Protein AF-A0A9D6MZ37-F1 (afdb_monomer)

Structure (mmCIF, N/CA/C/O backbone):
data_AF-A0A9D6MZ37-F1
#
_entry.id   AF-A0A9D6MZ37-F1
#
loop_
_atom_site.group_PDB
_atom_site.id
_atom_site.type_symbol
_atom_site.label_atom_id
_atom_site.label_alt_id
_atom_site.label_comp_id
_atom_site.label_asym_id
_atom_site.label_entity_id
_atom_site.label_seq_id
_atom_site.pdbx_PDB_ins_code
_atom_site.Cartn_x
_atom_site.Cartn_y
_atom_site.Cartn_z
_atom_site.occupancy
_atom_site.B_iso_or_equiv
_atom_site.auth_seq_id
_atom_site.auth_comp_id
_atom_site.auth_asym_id
_atom_site.auth_atom_id
_atom_site.pdbx_PDB_model_num
ATOM 1 N N . MET A 1 1 ? -7.590 -11.991 -4.225 1.00 67.44 1 MET A N 1
ATOM 2 C CA . MET A 1 1 ? -7.666 -10.982 -3.141 1.00 67.44 1 MET A CA 1
ATOM 3 C C . MET A 1 1 ? -8.252 -9.702 -3.718 1.00 67.44 1 MET A C 1
ATOM 5 O O . MET A 1 1 ? -7.767 -9.276 -4.757 1.00 67.44 1 MET A O 1
ATOM 9 N N . ARG A 1 2 ? -9.265 -9.109 -3.073 1.00 83.19 2 ARG A N 1
ATOM 10 C CA . ARG A 1 2 ? -9.931 -7.871 -3.523 1.00 83.19 2 ARG A CA 1
ATOM 11 C C . ARG A 1 2 ? -9.458 -6.682 -2.680 1.00 83.19 2 ARG A C 1
ATOM 13 O O . ARG A 1 2 ? -9.667 -6.690 -1.469 1.00 83.19 2 ARG A O 1
ATOM 20 N N . LEU A 1 3 ? -8.832 -5.684 -3.306 1.00 88.06 3 LEU A N 1
ATOM 21 C CA . LEU A 1 3 ? -8.532 -4.394 -2.680 1.00 88.06 3 LEU A CA 1
ATOM 22 C C . LEU A 1 3 ? -9.505 -3.349 -3.236 1.00 88.06 3 LEU A C 1
ATOM 24 O O . LEU A 1 3 ? -9.613 -3.186 -4.447 1.00 88.06 3 LEU A O 1
ATOM 28 N N . SER A 1 4 ? -10.211 -2.645 -2.360 1.00 93.19 4 SER A N 1
ATOM 29 C CA . SER A 1 4 ? -11.194 -1.616 -2.713 1.00 93.19 4 SER A CA 1
ATOM 30 C C . SER A 1 4 ? -10.860 -0.296 -2.020 1.00 93.19 4 SER A C 1
ATOM 32 O O . SER A 1 4 ? -10.052 -0.247 -1.093 1.00 93.19 4 SER A O 1
ATOM 34 N N . VAL A 1 5 ? -11.487 0.788 -2.466 1.00 95.44 5 VAL A N 1
ATOM 35 C CA . VAL A 1 5 ? -11.461 2.096 -1.796 1.00 95.44 5 VAL A CA 1
ATOM 36 C C . VAL A 1 5 ? -12.894 2.545 -1.552 1.00 95.44 5 VAL A C 1
ATOM 38 O O . VAL A 1 5 ? -13.758 2.282 -2.386 1.00 95.44 5 VAL A O 1
ATOM 41 N N . LYS A 1 6 ? -13.146 3.205 -0.423 1.00 95.06 6 LYS A N 1
ATOM 42 C CA . LYS A 1 6 ? -14.481 3.694 -0.048 1.00 95.06 6 LYS A CA 1
ATOM 43 C C . LYS A 1 6 ? -14.361 4.916 0.851 1.00 95.06 6 LYS A C 1
ATOM 45 O O . LYS A 1 6 ? -13.396 5.017 1.617 1.00 95.06 6 LYS A O 1
ATOM 50 N N . ARG A 1 7 ? -15.316 5.847 0.799 1.00 95.62 7 ARG A N 1
ATOM 51 C CA . ARG A 1 7 ? -15.326 6.938 1.777 1.00 95.62 7 ARG A CA 1
ATOM 52 C C . ARG A 1 7 ? -15.704 6.398 3.148 1.00 95.62 7 ARG A C 1
ATOM 54 O O . ARG A 1 7 ? -16.627 5.605 3.295 1.00 95.62 7 ARG A O 1
ATOM 61 N N . VAL A 1 8 ? -15.036 6.893 4.182 1.00 94.75 8 VAL A N 1
ATOM 62 C CA . VAL A 1 8 ? -15.291 6.484 5.575 1.00 94.75 8 VAL A CA 1
ATOM 63 C C . VAL A 1 8 ? -16.698 6.844 6.072 1.00 94.75 8 VAL A C 1
ATOM 65 O O . VAL A 1 8 ? -17.206 6.194 6.976 1.00 94.75 8 VAL A O 1
ATOM 68 N N . TYR A 1 9 ? -17.344 7.834 5.448 1.00 92.75 9 TYR A N 1
ATOM 69 C CA . TYR A 1 9 ? -18.725 8.238 5.741 1.00 92.75 9 TYR A CA 1
ATOM 70 C C . TYR A 1 9 ? -19.783 7.340 5.082 1.00 92.75 9 TYR A C 1
ATOM 72 O O . TYR A 1 9 ? -20.966 7.461 5.393 1.00 92.75 9 TYR A O 1
ATOM 80 N N . GLU A 1 10 ? -19.392 6.466 4.154 1.00 92.25 10 GLU A N 1
ATOM 81 C CA . GLU A 1 10 ? -20.320 5.508 3.558 1.00 92.25 10 GLU A CA 1
ATOM 82 C C . GLU A 1 10 ? -20.578 4.342 4.516 1.00 92.25 10 GLU A C 1
ATOM 84 O O . GLU A 1 10 ? -19.660 3.844 5.182 1.00 92.25 10 GLU A O 1
ATOM 89 N N . LYS A 1 11 ? -21.831 3.868 4.539 1.00 92.12 11 LYS A N 1
ATOM 90 C CA . LYS A 1 11 ? -22.264 2.786 5.429 1.00 92.12 11 LYS A CA 1
ATOM 91 C C . LYS A 1 11 ? -21.381 1.540 5.254 1.00 92.12 11 LYS A C 1
ATOM 93 O O . LYS A 1 11 ? -21.128 1.134 4.110 1.00 92.12 11 LYS A O 1
ATOM 98 N N . PRO A 1 12 ? -20.923 0.915 6.351 1.00 92.69 12 PRO A N 1
ATOM 99 C CA . PRO A 1 12 ? -20.200 -0.348 6.286 1.00 92.69 12 PRO A CA 1
ATOM 100 C C . PRO A 1 12 ? -21.025 -1.438 5.603 1.00 92.69 12 PRO A C 1
ATOM 102 O O . PRO A 1 12 ? -22.210 -1.599 5.890 1.00 92.69 12 PRO A O 1
ATOM 105 N N . ALA A 1 13 ? -20.397 -2.178 4.693 1.00 92.00 13 ALA A N 1
ATOM 106 C CA . ALA A 1 13 ? -21.002 -3.300 3.986 1.00 92.00 13 ALA A CA 1
ATOM 107 C C . ALA A 1 13 ? -20.187 -4.574 4.229 1.00 92.00 13 ALA A C 1
ATOM 109 O O . ALA A 1 13 ? -18.970 -4.520 4.391 1.00 92.00 13 ALA A O 1
ATOM 110 N N . ARG A 1 14 ? -20.844 -5.741 4.210 1.00 88.12 14 ARG A N 1
ATOM 111 C CA . ARG A 1 14 ? -20.170 -7.040 4.412 1.00 88.12 14 ARG A CA 1
ATOM 112 C C . ARG A 1 14 ? -19.060 -7.302 3.392 1.00 88.12 14 ARG A C 1
ATOM 114 O O . ARG A 1 14 ? -18.067 -7.944 3.717 1.00 88.12 14 ARG A O 1
ATOM 121 N N . GLU A 1 15 ? -19.213 -6.794 2.173 1.00 89.81 15 GLU A N 1
ATOM 122 C CA . GLU A 1 15 ? -18.209 -6.932 1.116 1.00 89.81 15 GLU A CA 1
ATOM 123 C C . GLU A 1 15 ? -16.935 -6.113 1.352 1.00 89.81 15 GLU A C 1
ATOM 125 O O . GLU A 1 15 ? -15.899 -6.435 0.763 1.00 89.81 15 GLU A O 1
ATOM 130 N N . ASP A 1 16 ? -16.986 -5.107 2.238 1.00 91.25 16 ASP A N 1
ATOM 131 C CA . ASP A 1 16 ? -15.842 -4.240 2.529 1.00 91.25 16 ASP A CA 1
ATOM 132 C C . ASP A 1 16 ? -14.669 -5.044 3.125 1.00 91.25 16 ASP A C 1
ATOM 134 O O . ASP A 1 16 ? -13.510 -4.640 2.995 1.00 91.25 16 ASP A O 1
ATOM 138 N N . GLY A 1 17 ? -14.953 -6.198 3.743 1.00 93.44 17 GLY A N 1
ATOM 139 C CA . GLY A 1 17 ? -13.951 -7.017 4.413 1.00 93.44 17 GLY A CA 1
ATOM 140 C C . GLY A 1 17 ? -13.285 -6.250 5.547 1.00 93.44 17 GLY A C 1
ATOM 141 O O . GLY A 1 17 ? -13.967 -5.624 6.352 1.00 93.44 17 GLY A O 1
ATOM 142 N N . THR A 1 18 ? -11.953 -6.290 5.608 1.00 94.81 18 THR A N 1
ATOM 143 C CA . THR A 1 18 ? -11.203 -5.489 6.586 1.00 94.81 18 THR A CA 1
ATOM 144 C C . THR A 1 18 ? -11.121 -4.030 6.138 1.00 94.81 18 THR A C 1
ATOM 146 O O . THR A 1 18 ? -10.552 -3.717 5.089 1.00 94.81 18 THR A O 1
ATOM 149 N N . ARG A 1 19 ? -11.666 -3.132 6.956 1.00 96.06 19 ARG A N 1
ATOM 150 C CA . ARG A 1 19 ? -11.752 -1.688 6.728 1.00 96.0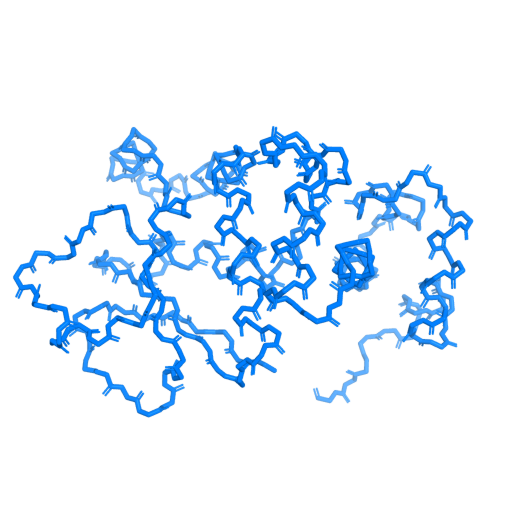6 19 ARG A CA 1
ATOM 151 C C . ARG A 1 19 ? -10.543 -0.978 7.337 1.00 96.06 19 ARG A C 1
ATOM 153 O O . ARG A 1 19 ? -10.386 -0.907 8.555 1.00 96.06 19 ARG A O 1
ATOM 160 N N . VAL A 1 20 ? -9.684 -0.439 6.474 1.00 96.38 20 VAL A N 1
ATOM 161 C CA . VAL A 1 20 ? -8.399 0.164 6.852 1.00 96.38 20 VAL A CA 1
ATOM 162 C C . VAL A 1 20 ? -8.421 1.664 6.586 1.00 96.38 20 VAL A C 1
ATOM 164 O O . VAL A 1 20 ? -8.432 2.085 5.433 1.00 96.38 20 VAL A O 1
ATOM 167 N N . LEU A 1 21 ? -8.392 2.489 7.631 1.00 96.62 21 LEU A N 1
ATOM 168 C CA . LEU A 1 21 ? -8.301 3.944 7.492 1.00 96.62 21 LEU A CA 1
ATOM 169 C C . LEU A 1 21 ? -6.877 4.359 7.107 1.00 96.62 21 LEU A C 1
ATOM 171 O O . LEU A 1 21 ? -5.919 3.999 7.792 1.00 96.62 21 LEU A O 1
ATOM 175 N N . VAL A 1 22 ? -6.750 5.137 6.029 1.00 95.81 22 VAL A N 1
ATOM 176 C CA . VAL A 1 22 ? -5.458 5.607 5.485 1.00 95.81 22 VAL A CA 1
ATOM 177 C C . VAL A 1 22 ? -5.335 7.132 5.452 1.00 95.81 22 VAL A C 1
ATOM 179 O O . VAL A 1 22 ? -4.487 7.682 4.748 1.00 95.81 22 VAL A O 1
ATOM 182 N N . ASP A 1 23 ? -6.171 7.821 6.230 1.00 93.62 23 ASP A N 1
ATOM 183 C CA . ASP A 1 23 ? -6.051 9.255 6.488 1.00 93.62 23 ASP A CA 1
ATOM 184 C C . ASP A 1 23 ? 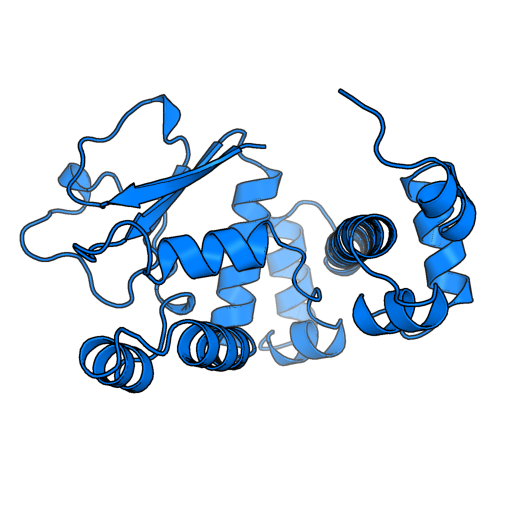-5.265 9.526 7.765 1.00 93.62 23 ASP A C 1
ATOM 186 O O . ASP A 1 23 ? -5.365 8.794 8.752 1.00 93.62 23 ASP A O 1
ATOM 190 N N . ARG A 1 24 ? -4.497 10.623 7.759 1.00 91.44 24 ARG A N 1
ATOM 191 C CA . ARG A 1 24 ? -3.686 11.014 8.917 1.00 91.44 24 ARG A CA 1
ATOM 192 C C . ARG A 1 24 ? -4.547 11.450 10.094 1.00 91.44 24 ARG A C 1
ATOM 194 O O . ARG A 1 24 ? -4.183 11.243 11.246 1.00 91.44 24 ARG A O 1
ATOM 201 N N . LEU A 1 25 ? -5.666 12.095 9.782 1.00 89.75 25 LEU A N 1
ATOM 202 C CA . LEU A 1 25 ? -6.610 12.628 10.749 1.00 89.75 25 LEU A CA 1
ATOM 203 C C . LEU A 1 25 ? -7.838 11.734 10.790 1.00 89.75 25 LEU A C 1
ATOM 205 O O . LEU A 1 25 ? -8.308 11.264 9.755 1.00 89.75 25 LEU A O 1
ATOM 209 N N . TRP A 1 26 ? -8.369 11.549 11.992 1.00 91.19 26 TRP A N 1
ATOM 210 C CA . TRP A 1 26 ? -9.652 10.894 12.157 1.00 91.19 26 TRP A CA 1
ATOM 211 C C . TRP A 1 26 ? -10.758 11.729 11.476 1.00 91.19 26 TRP A C 1
ATOM 213 O O . TRP A 1 26 ? -10.760 12.960 11.618 1.00 91.19 26 TRP A O 1
ATOM 223 N N . PRO A 1 27 ? -11.678 11.108 10.714 1.00 90.06 27 PRO A N 1
ATOM 224 C CA . PRO A 1 27 ? -12.768 11.823 10.059 1.00 90.06 27 PRO A CA 1
ATOM 225 C C . PRO A 1 27 ? -13.675 12.514 11.079 1.00 90.06 27 PRO A C 1
ATOM 227 O O . PRO A 1 27 ? -14.045 11.952 12.109 1.00 90.06 27 PRO A O 1
ATOM 230 N N . ARG A 1 28 ? -14.027 13.768 10.795 1.00 90.62 28 ARG A N 1
ATOM 231 C CA . ARG A 1 28 ? -14.806 14.599 11.717 1.00 90.62 28 ARG A CA 1
ATOM 232 C C . ARG A 1 28 ? -16.225 14.053 11.860 1.00 90.62 28 ARG A C 1
ATOM 234 O O . ARG A 1 28 ? -16.839 13.672 10.871 1.00 90.62 28 ARG A O 1
ATOM 241 N N . GLY A 1 29 ? -16.750 14.067 13.084 1.00 89.75 29 GLY A N 1
ATOM 242 C CA . GLY A 1 29 ? -18.141 13.691 13.361 1.00 89.75 29 GLY A CA 1
ATOM 243 C C . GLY A 1 29 ? -18.443 12.192 13.266 1.00 89.75 29 GLY A C 1
ATOM 244 O O . GLY A 1 29 ? -19.610 11.822 13.291 1.00 89.75 29 GLY A O 1
ATOM 245 N N . LEU A 1 30 ? -17.426 11.330 13.166 1.00 89.69 30 LEU A N 1
ATOM 246 C CA . LEU A 1 30 ? -17.597 9.878 13.218 1.00 89.69 30 LEU A CA 1
ATOM 247 C C . LEU A 1 30 ? -17.008 9.311 14.506 1.00 89.69 30 LEU A C 1
ATOM 249 O O . LEU A 1 30 ? -15.875 9.630 14.862 1.00 89.69 30 LEU A O 1
ATOM 253 N N . THR A 1 31 ? -17.746 8.425 15.173 1.00 89.12 31 THR A N 1
ATOM 254 C CA . THR A 1 31 ? -17.182 7.573 16.226 1.00 89.12 31 THR A CA 1
ATOM 255 C C . THR A 1 31 ? -16.455 6.381 15.606 1.00 89.12 31 THR A C 1
ATOM 257 O O . THR A 1 31 ? -16.611 6.087 14.414 1.00 89.12 31 THR A O 1
ATOM 260 N N . LYS A 1 32 ? -15.647 5.676 16.403 1.00 81.88 32 LYS A N 1
ATOM 261 C CA . LYS A 1 32 ? -14.928 4.478 15.947 1.00 81.88 32 LYS A CA 1
ATOM 262 C C . LYS A 1 32 ? -15.893 3.377 15.508 1.00 81.88 32 LYS A C 1
ATOM 264 O O . LYS A 1 32 ? -15.662 2.727 14.489 1.00 81.88 32 LYS A O 1
ATOM 269 N N . GLU A 1 33 ? -16.989 3.237 16.242 1.00 84.81 33 GLU A N 1
ATOM 270 C CA . GLU A 1 33 ? -18.055 2.267 16.017 1.00 84.81 33 GLU A CA 1
ATOM 271 C C . GLU A 1 33 ? -18.808 2.596 14.726 1.00 84.81 33 GLU A C 1
ATOM 273 O O . GLU A 1 33 ? -18.958 1.734 13.863 1.00 84.81 33 GLU A O 1
ATOM 278 N N . ALA A 1 34 ? -19.202 3.863 14.542 1.00 86.19 34 ALA A N 1
ATOM 279 C CA . ALA A 1 34 ? -19.921 4.312 13.350 1.00 86.19 34 ALA A CA 1
ATOM 280 C C . ALA A 1 34 ? -19.072 4.195 12.074 1.00 86.19 34 ALA A C 1
ATOM 282 O O . ALA A 1 34 ? -19.581 3.830 11.014 1.00 86.19 34 ALA A O 1
ATOM 283 N N . ALA A 1 35 ? -17.770 4.480 12.170 1.00 87.44 35 ALA A N 1
ATOM 284 C CA . ALA A 1 35 ? -16.850 4.359 11.044 1.00 87.44 35 ALA A CA 1
ATOM 285 C C . ALA A 1 35 ? -16.523 2.894 10.694 1.00 87.44 35 ALA A C 1
ATOM 287 O O . ALA A 1 35 ? -16.063 2.629 9.576 1.00 87.44 35 ALA A O 1
ATOM 288 N N . ALA A 1 36 ? -16.746 1.958 11.629 1.00 92.69 36 ALA A N 1
ATOM 289 C CA . ALA A 1 36 ? -16.364 0.549 11.535 1.00 92.69 36 ALA A CA 1
ATOM 290 C C . ALA A 1 36 ? -14.941 0.387 10.973 1.00 92.69 36 ALA A C 1
ATOM 292 O O . ALA A 1 36 ? -14.726 -0.258 9.946 1.00 92.69 36 ALA A O 1
ATOM 293 N N . VAL A 1 37 ? -13.982 1.092 11.580 1.00 93.94 37 VAL A N 1
ATOM 294 C CA . VAL A 1 37 ? -12.565 1.023 11.198 1.00 93.94 37 VAL A CA 1
ATOM 295 C C . VAL A 1 37 ? -11.912 -0.095 11.998 1.00 93.94 37 VAL A C 1
ATOM 297 O O . VAL A 1 37 ? -11.787 0.013 13.218 1.00 93.94 37 VAL A O 1
ATOM 300 N N . ASP A 1 38 ? -11.450 -1.131 11.303 1.00 93.38 38 ASP A N 1
ATOM 301 C CA . ASP A 1 38 ? -10.746 -2.254 11.925 1.00 93.38 38 ASP A CA 1
ATOM 302 C C . ASP A 1 38 ? -9.289 -1.891 12.229 1.00 93.38 38 ASP A C 1
ATOM 304 O O . ASP A 1 38 ? -8.759 -2.213 13.292 1.00 93.38 38 ASP A O 1
ATOM 308 N N . VAL A 1 39 ? -8.629 -1.204 11.288 1.00 93.81 39 VAL A N 1
ATOM 309 C CA . VAL A 1 39 ? -7.206 -0.848 11.377 1.00 93.81 39 VAL A CA 1
ATOM 310 C C . VAL A 1 39 ? -6.997 0.589 10.919 1.00 93.81 39 VAL A C 1
ATOM 312 O O . VAL A 1 39 ? -7.536 1.010 9.899 1.00 93.81 39 VAL A O 1
ATOM 315 N N . TRP A 1 40 ? -6.171 1.347 11.640 1.00 95.31 40 TRP A N 1
ATOM 316 C CA . TRP A 1 40 ? -5.809 2.711 11.262 1.00 95.31 40 TRP A CA 1
ATOM 317 C C . TRP A 1 40 ? -4.317 2.814 10.939 1.00 95.31 40 TRP A C 1
ATOM 319 O O . TRP A 1 40 ? -3.473 2.831 11.832 1.00 95.31 40 TRP A O 1
ATOM 329 N N . LEU A 1 41 ? -3.996 2.907 9.648 1.00 94.19 41 LEU A N 1
ATOM 330 C CA . LEU A 1 41 ? -2.632 3.032 9.129 1.00 94.19 41 LEU A CA 1
ATOM 331 C C . LEU A 1 41 ? -2.353 4.481 8.719 1.00 94.19 41 LEU A C 1
ATOM 333 O O . LEU A 1 41 ? -2.095 4.784 7.556 1.00 94.19 41 LEU A O 1
ATOM 337 N N . ARG A 1 42 ? -2.415 5.398 9.688 1.00 93.06 42 ARG A N 1
ATOM 338 C CA . ARG A 1 42 ? -2.260 6.849 9.459 1.00 93.06 42 ARG A CA 1
ATOM 339 C C . ARG A 1 42 ? -0.891 7.249 8.889 1.00 93.06 42 ARG A C 1
ATOM 341 O O . ARG A 1 42 ? -0.766 8.300 8.269 1.00 93.06 42 ARG A O 1
ATOM 348 N N . GLU A 1 43 ? 0.099 6.375 9.042 1.00 91.12 43 GLU A N 1
ATOM 349 C CA . GLU A 1 43 ? 1.459 6.510 8.502 1.00 91.12 43 GLU A CA 1
ATOM 350 C C . GLU A 1 43 ? 1.512 6.262 6.988 1.00 91.12 43 GLU A C 1
ATOM 352 O O . GLU A 1 43 ? 2.496 6.599 6.335 1.00 91.12 43 GLU A O 1
ATOM 357 N N . LEU A 1 44 ? 0.439 5.714 6.410 1.00 92.69 44 LEU A N 1
ATOM 358 C CA . LEU A 1 44 ? 0.255 5.654 4.964 1.00 92.69 44 LEU A CA 1
ATOM 359 C C . LEU A 1 44 ? -0.318 6.943 4.394 1.00 92.69 44 LEU A C 1
ATOM 361 O O . LEU A 1 44 ? -0.317 7.089 3.181 1.00 92.69 44 LEU A O 1
ATOM 365 N N . ALA A 1 45 ? -0.826 7.867 5.203 1.00 93.88 45 ALA A N 1
ATOM 366 C CA . ALA A 1 45 ? -1.380 9.111 4.690 1.00 93.88 45 ALA A CA 1
ATOM 367 C C . ALA A 1 45 ? -0.273 10.044 4.163 1.00 93.88 45 ALA A C 1
ATOM 369 O O . ALA A 1 45 ? 0.842 10.015 4.685 1.00 93.88 45 ALA A O 1
ATOM 370 N N . PRO A 1 46 ? -0.563 10.904 3.166 1.00 92.19 46 PRO A N 1
ATOM 371 C CA . PRO A 1 46 ? 0.375 11.946 2.766 1.00 92.19 46 PRO A CA 1
ATOM 372 C C . PRO A 1 46 ? 0.641 12.912 3.927 1.00 92.19 46 PRO A C 1
ATOM 374 O O . PRO A 1 46 ? -0.203 13.090 4.818 1.00 92.19 46 PRO A O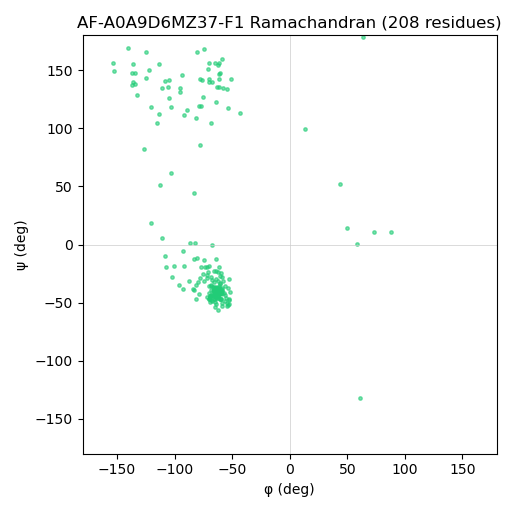 1
ATOM 377 N N . SER A 1 47 ? 1.793 13.578 3.890 1.00 90.62 47 SER A N 1
ATOM 378 C CA . SER A 1 47 ? 2.122 14.635 4.846 1.00 90.62 47 SER A CA 1
ATOM 379 C C . SER A 1 47 ? 1.099 15.775 4.807 1.00 90.62 47 SER A C 1
ATOM 381 O O . SER A 1 47 ? 0.369 15.972 3.829 1.00 90.62 47 SER A O 1
ATOM 383 N N . ASN A 1 48 ? 1.043 16.559 5.888 1.00 90.38 48 ASN A N 1
ATOM 384 C CA . ASN A 1 48 ? 0.162 17.725 5.942 1.00 90.38 48 ASN A CA 1
ATOM 385 C C . ASN A 1 48 ? 0.487 18.736 4.835 1.00 90.38 48 ASN A C 1
ATOM 387 O O . ASN A 1 48 ? -0.440 19.298 4.253 1.00 90.38 48 ASN A O 1
ATOM 391 N N . ASP A 1 49 ? 1.768 18.925 4.524 1.00 88.19 49 ASP A N 1
ATOM 392 C CA . ASP A 1 49 ? 2.217 19.882 3.514 1.00 88.19 49 ASP A CA 1
ATOM 393 C C . ASP A 1 49 ? 1.843 19.408 2.113 1.00 88.19 49 ASP A C 1
ATOM 395 O O . ASP A 1 49 ? 1.218 20.155 1.360 1.00 88.19 49 ASP A O 1
ATOM 399 N N . LEU A 1 50 ? 2.094 18.133 1.793 1.00 86.94 50 LEU A N 1
ATOM 400 C CA . LEU A 1 50 ? 1.701 17.559 0.507 1.00 86.94 50 LEU A CA 1
ATOM 401 C C . LEU A 1 50 ? 0.176 17.557 0.324 1.00 86.94 50 LEU A C 1
ATOM 403 O O . LEU A 1 50 ? -0.322 17.811 -0.776 1.00 86.94 50 LEU A O 1
ATOM 407 N N . ARG A 1 51 ? -0.579 17.306 1.403 1.00 90.19 51 ARG A N 1
ATOM 408 C CA . ARG A 1 51 ? -2.045 17.370 1.391 1.00 90.19 51 ARG A CA 1
ATOM 409 C C . ARG A 1 51 ? -2.538 18.788 1.102 1.00 90.19 51 ARG A C 1
ATOM 411 O O . ARG A 1 51 ? -3.368 18.954 0.211 1.00 90.19 51 ARG A O 1
ATOM 418 N N . LYS A 1 52 ? -2.044 19.796 1.835 1.00 88.00 52 LYS A N 1
ATOM 419 C CA . LYS A 1 52 ? -2.397 21.216 1.636 1.00 88.00 52 LYS A CA 1
ATOM 420 C C . LYS A 1 52 ? -2.053 21.672 0.221 1.00 88.00 52 LYS A C 1
ATOM 422 O O . LYS A 1 52 ? -2.932 22.146 -0.492 1.00 88.00 52 LYS A O 1
ATOM 427 N N . TRP A 1 53 ? -0.826 21.401 -0.219 1.00 87.69 53 TRP A N 1
ATOM 428 C CA . TRP A 1 53 ? -0.365 21.742 -1.559 1.00 87.69 53 TRP A CA 1
ATOM 429 C C . TRP A 1 53 ? -1.258 21.136 -2.650 1.00 87.69 53 TRP A C 1
ATOM 431 O O . TRP A 1 53 ? -1.634 21.824 -3.598 1.00 87.69 53 TRP A O 1
ATOM 441 N N . PHE A 1 54 ? -1.664 19.868 -2.521 1.00 85.69 54 PHE A N 1
ATOM 442 C CA . PHE A 1 54 ? -2.537 19.239 -3.517 1.00 85.69 54 PHE A CA 1
ATOM 443 C C . PHE A 1 54 ? -3.978 19.771 -3.488 1.00 85.69 54 PHE A C 1
ATOM 445 O O . PHE A 1 54 ? -4.637 19.798 -4.530 1.00 85.69 54 PHE A O 1
ATOM 452 N N . HIS A 1 55 ? -4.474 20.228 -2.332 1.00 84.81 55 HIS A N 1
ATOM 453 C CA . HIS A 1 55 ? -5.777 20.897 -2.256 1.00 84.81 55 HIS A CA 1
ATOM 454 C C . HIS A 1 55 ? -5.817 22.184 -3.087 1.00 84.81 55 HIS A C 1
ATOM 456 O O . HIS A 1 55 ? -6.853 22.453 -3.701 1.00 84.81 55 HIS A O 1
ATOM 462 N N . GLU A 1 56 ? -4.703 22.916 -3.132 1.00 85.31 56 GLU A N 1
ATOM 463 C CA . GLU A 1 56 ? -4.510 24.126 -3.942 1.00 85.31 56 GLU A CA 1
ATOM 464 C C . GLU A 1 56 ? -4.198 23.787 -5.413 1.00 85.31 56 GLU A C 1
ATOM 466 O O . GLU A 1 56 ? -4.649 24.473 -6.323 1.00 85.31 56 GLU A O 1
ATOM 471 N N . ASN A 1 57 ? -3.508 22.669 -5.669 1.00 80.88 57 ASN A N 1
ATOM 472 C CA . ASN A 1 57 ? -3.008 22.274 -6.992 1.00 80.88 57 ASN A CA 1
ATOM 473 C C . ASN A 1 57 ? -3.702 21.013 -7.547 1.00 80.88 57 ASN A C 1
ATOM 475 O O . ASN A 1 57 ? -3.049 20.060 -7.979 1.00 80.88 57 ASN A O 1
ATOM 479 N N . ARG A 1 58 ? -5.043 20.982 -7.568 1.00 79.19 58 ARG A N 1
ATOM 480 C CA . ARG A 1 58 ? -5.832 19.767 -7.898 1.00 79.19 58 ARG A CA 1
ATOM 481 C C . ARG A 1 58 ? -5.566 19.174 -9.290 1.00 79.19 58 ARG A C 1
ATOM 483 O O . ARG A 1 58 ? -5.784 17.978 -9.511 1.00 79.19 58 ARG A O 1
ATOM 490 N N . ALA A 1 59 ? -5.099 19.991 -10.235 1.00 78.88 59 ALA A N 1
ATOM 491 C CA . ALA A 1 59 ? -4.706 19.540 -11.569 1.00 78.88 59 ALA A CA 1
ATOM 492 C C . ALA A 1 59 ? -3.393 18.727 -11.559 1.00 78.88 59 ALA A C 1
ATOM 494 O O . ALA A 1 59 ? -3.212 17.838 -12.391 1.00 78.88 59 ALA A O 1
ATOM 495 N N . ALA A 1 60 ? -2.510 18.948 -10.579 1.00 79.94 60 ALA A N 1
ATOM 496 C CA . ALA A 1 60 ? -1.160 18.384 -10.508 1.00 79.94 60 ALA A CA 1
ATOM 497 C C . ALA A 1 60 ? -1.111 16.953 -9.924 1.00 79.94 60 ALA A C 1
ATOM 499 O O . ALA A 1 60 ? -0.254 16.606 -9.106 1.00 79.94 60 ALA A O 1
ATOM 500 N N . TRP A 1 61 ? -2.024 16.081 -10.365 1.00 80.62 61 TRP A N 1
ATOM 501 C CA . TRP A 1 61 ? -2.179 14.718 -9.841 1.00 80.62 61 TRP A CA 1
ATOM 502 C C . TRP A 1 61 ? -0.925 13.847 -9.992 1.00 80.62 61 TRP A C 1
ATOM 504 O O . TRP A 1 61 ? -0.541 13.118 -9.075 1.00 80.62 61 TRP A O 1
ATOM 514 N N . THR A 1 62 ? -0.252 13.935 -11.139 1.00 72.38 62 THR A N 1
ATOM 515 C CA . THR A 1 62 ? 0.979 13.177 -11.410 1.00 72.38 62 THR A CA 1
ATOM 516 C C . THR A 1 62 ? 2.105 13.570 -10.453 1.00 72.38 62 THR A C 1
ATOM 518 O O . THR A 1 62 ? 2.840 12.707 -9.968 1.00 72.38 62 THR A O 1
ATOM 521 N N . VAL A 1 63 ? 2.210 14.863 -10.136 1.00 74.06 63 VAL A N 1
ATOM 522 C CA . VAL A 1 63 ? 3.204 15.392 -9.195 1.00 74.06 63 VAL A CA 1
ATOM 523 C C . VAL A 1 63 ? 2.883 14.927 -7.777 1.00 74.06 63 VAL A C 1
ATOM 525 O O . VAL A 1 63 ? 3.769 14.397 -7.107 1.00 74.06 63 VAL A O 1
ATOM 528 N N . PHE A 1 64 ? 1.616 15.018 -7.355 1.00 82.81 64 PHE A N 1
ATOM 529 C CA . PHE A 1 64 ? 1.169 14.495 -6.061 1.00 82.81 64 PHE A CA 1
ATOM 530 C C . PHE A 1 64 ? 1.531 13.017 -5.892 1.00 82.81 64 PHE A C 1
ATOM 532 O O . PHE A 1 64 ? 2.177 12.653 -4.914 1.00 82.81 64 PHE A O 1
ATOM 539 N N . ARG A 1 65 ? 1.198 12.164 -6.873 1.00 83.06 65 ARG A N 1
ATOM 540 C CA . ARG A 1 65 ? 1.523 10.728 -6.821 1.00 83.06 65 ARG A CA 1
ATOM 541 C C . ARG A 1 65 ? 3.019 10.475 -6.660 1.00 83.06 65 ARG A C 1
ATOM 543 O O . ARG A 1 65 ? 3.402 9.597 -5.891 1.00 83.06 65 ARG A O 1
ATOM 550 N N . ARG A 1 66 ? 3.863 11.224 -7.375 1.00 73.81 66 ARG A N 1
ATOM 551 C CA . ARG A 1 66 ? 5.322 11.080 -7.295 1.00 73.81 66 ARG A CA 1
ATOM 552 C C . ARG A 1 66 ? 5.842 11.471 -5.914 1.00 73.81 66 ARG A C 1
ATOM 554 O O . ARG A 1 66 ? 6.635 10.730 -5.344 1.00 73.81 66 ARG A O 1
ATOM 561 N N . GLN A 1 67 ? 5.395 12.603 -5.375 1.00 74.56 67 GLN A N 1
ATOM 562 C CA . GLN A 1 67 ? 5.801 13.054 -4.043 1.00 74.56 67 GLN A CA 1
ATOM 563 C C . GLN A 1 67 ? 5.298 12.106 -2.952 1.00 74.56 67 GLN A C 1
ATOM 565 O O . GLN A 1 67 ? 6.081 11.668 -2.115 1.00 74.56 67 GLN A O 1
ATOM 570 N N . TYR A 1 68 ? 4.042 11.677 -3.041 1.00 86.69 68 TYR A N 1
ATOM 571 C CA . TYR A 1 68 ? 3.452 10.730 -2.103 1.00 86.69 68 TYR A CA 1
ATOM 572 C C . TYR A 1 68 ? 4.190 9.382 -2.109 1.00 86.69 68 TYR A C 1
ATOM 574 O O . TYR A 1 68 ? 4.513 8.838 -1.057 1.00 86.69 68 TYR A O 1
ATOM 582 N N . ALA A 1 69 ? 4.581 8.878 -3.285 1.00 78.00 69 ALA A N 1
ATOM 583 C CA . ALA A 1 69 ? 5.414 7.680 -3.380 1.00 78.00 69 ALA A CA 1
ATOM 584 C C . ALA A 1 69 ? 6.783 7.848 -2.694 1.00 78.00 69 ALA A C 1
ATOM 586 O O . ALA A 1 69 ? 7.302 6.879 -2.139 1.00 78.00 69 ALA A O 1
ATOM 587 N N . ARG A 1 70 ? 7.367 9.058 -2.705 1.00 75.75 70 ARG A N 1
ATOM 588 C CA . ARG A 1 70 ? 8.614 9.349 -1.978 1.00 75.75 70 ARG A CA 1
ATOM 589 C C . ARG A 1 70 ? 8.395 9.330 -0.470 1.00 75.75 70 ARG A C 1
ATOM 591 O O . ARG A 1 70 ? 9.219 8.740 0.221 1.00 75.75 70 ARG A O 1
ATOM 598 N N . GLU A 1 71 ? 7.314 9.938 0.017 1.00 83.12 71 GLU A N 1
ATOM 599 C CA . GLU A 1 71 ? 6.963 9.947 1.444 1.00 83.12 71 GLU A CA 1
ATOM 600 C C . GLU A 1 71 ? 6.773 8.531 1.973 1.00 83.12 71 GLU A C 1
ATOM 602 O O . GLU A 1 71 ? 7.303 8.179 3.021 1.00 83.12 71 GLU A O 1
ATOM 607 N N . LEU A 1 72 ? 6.130 7.672 1.185 1.00 84.50 72 LEU A N 1
ATOM 608 C CA . LEU A 1 72 ? 5.911 6.281 1.549 1.00 84.50 72 LEU A CA 1
ATOM 609 C C . LEU A 1 72 ? 7.198 5.427 1.617 1.00 84.50 72 LEU A C 1
ATOM 611 O O . LEU A 1 72 ? 7.092 4.226 1.859 1.00 84.50 72 LEU A O 1
ATOM 615 N N . ARG A 1 73 ? 8.387 5.982 1.337 1.00 77.75 73 ARG A N 1
ATOM 616 C CA . ARG A 1 73 ? 9.692 5.317 1.542 1.00 77.75 73 ARG A CA 1
ATOM 617 C C . ARG A 1 73 ? 10.309 5.628 2.902 1.00 77.75 73 ARG A C 1
ATOM 619 O O . ARG A 1 73 ? 11.355 5.081 3.232 1.00 77.75 73 ARG A O 1
ATOM 626 N N . ASN A 1 74 ? 9.698 6.513 3.689 1.00 78.81 74 ASN A N 1
ATOM 627 C CA . ASN A 1 74 ? 10.164 6.736 5.048 1.00 78.81 74 ASN A CA 1
ATOM 628 C C . ASN A 1 74 ? 9.964 5.452 5.897 1.00 78.81 74 ASN A C 1
ATOM 630 O O . ASN A 1 74 ? 9.122 4.609 5.552 1.00 78.81 74 ASN A O 1
ATOM 634 N N . PRO A 1 75 ? 10.727 5.264 6.989 1.00 76.81 75 PRO A N 1
ATOM 635 C CA . PRO A 1 75 ? 10.664 4.033 7.777 1.00 76.81 75 PRO A CA 1
ATOM 636 C C . PRO A 1 75 ? 9.276 3.728 8.357 1.00 76.81 75 PRO A C 1
ATOM 638 O O . PRO A 1 75 ? 8.855 2.574 8.360 1.00 76.81 75 PRO A O 1
ATOM 641 N N . GLU A 1 76 ? 8.541 4.739 8.821 1.00 80.38 76 GLU A N 1
ATOM 642 C CA . GLU A 1 76 ? 7.225 4.564 9.452 1.00 80.38 76 GLU A CA 1
ATOM 643 C C . GLU A 1 76 ? 6.158 4.136 8.440 1.00 80.38 76 GLU A C 1
ATOM 645 O O . GLU A 1 76 ? 5.446 3.153 8.653 1.00 80.38 76 GLU A O 1
ATOM 650 N N . ALA A 1 77 ? 6.111 4.807 7.291 1.00 78.69 77 ALA A N 1
ATOM 651 C CA . ALA A 1 77 ? 5.240 4.466 6.179 1.00 78.69 77 ALA A CA 1
ATOM 652 C C . ALA A 1 77 ? 5.585 3.091 5.599 1.00 78.69 77 ALA A C 1
ATOM 654 O O . ALA A 1 77 ? 4.689 2.329 5.247 1.00 78.69 77 ALA A O 1
ATOM 655 N N . THR A 1 78 ? 6.870 2.726 5.555 1.00 75.88 78 THR A N 1
ATOM 656 C CA . THR A 1 78 ? 7.304 1.392 5.112 1.00 75.88 78 THR A CA 1
ATOM 657 C C . THR A 1 78 ? 6.800 0.299 6.057 1.00 75.88 78 THR A C 1
ATOM 659 O O . THR A 1 78 ? 6.274 -0.712 5.588 1.00 75.88 78 THR A O 1
ATOM 662 N N . ARG A 1 79 ? 6.864 0.514 7.381 1.00 77.88 79 ARG A N 1
ATOM 663 C CA . ARG A 1 79 ? 6.259 -0.404 8.366 1.00 77.88 79 ARG A CA 1
ATOM 664 C C . ARG A 1 79 ? 4.744 -0.503 8.185 1.00 77.88 79 ARG A C 1
ATOM 666 O O . ARG A 1 79 ? 4.193 -1.600 8.209 1.00 77.88 79 ARG A O 1
ATOM 673 N N . ALA A 1 80 ? 4.065 0.620 7.962 1.00 81.50 80 ALA A N 1
ATOM 674 C CA . ALA A 1 80 ? 2.623 0.625 7.739 1.00 81.50 80 ALA A CA 1
ATOM 675 C C . ALA A 1 80 ? 2.232 -0.072 6.419 1.00 81.50 80 ALA A C 1
ATOM 677 O O . ALA A 1 80 ? 1.241 -0.799 6.375 1.00 81.50 80 ALA A O 1
ATOM 678 N N . LEU A 1 81 ? 3.036 0.062 5.356 1.00 82.50 81 LEU A N 1
ATOM 679 C CA . LEU A 1 81 ? 2.840 -0.674 4.100 1.00 82.50 81 LEU A CA 1
ATOM 680 C C . LEU A 1 81 ? 2.978 -2.172 4.325 1.00 82.50 81 LEU A C 1
ATOM 682 O O . LEU A 1 81 ? 2.210 -2.954 3.772 1.00 82.50 81 LEU A O 1
ATOM 686 N N . GLN A 1 82 ? 3.944 -2.574 5.144 1.00 74.75 82 GLN A N 1
ATOM 687 C CA . GLN A 1 82 ? 4.148 -3.970 5.495 1.00 74.75 82 GLN A CA 1
ATOM 688 C C . GLN A 1 82 ? 2.934 -4.548 6.231 1.00 74.75 82 GLN A C 1
ATOM 690 O O . GLN A 1 82 ? 2.461 -5.614 5.840 1.00 74.75 82 GLN A O 1
ATOM 695 N N . GLN A 1 83 ? 2.371 -3.815 7.198 1.00 79.94 83 GLN A N 1
ATOM 696 C CA . GLN A 1 83 ? 1.113 -4.193 7.860 1.00 79.94 83 GLN A CA 1
ATOM 697 C C . GLN A 1 83 ? -0.050 -4.295 6.863 1.00 79.94 83 GLN A C 1
ATOM 699 O O . GLN A 1 83 ? -0.814 -5.257 6.897 1.00 79.94 83 GLN A O 1
ATOM 704 N N . LEU A 1 84 ? -0.168 -3.355 5.919 1.00 84.75 84 LEU A N 1
ATOM 705 C CA . LEU A 1 84 ? -1.197 -3.429 4.880 1.00 84.75 84 LEU A CA 1
ATOM 706 C C . LEU A 1 84 ? -1.040 -4.689 4.015 1.00 84.75 84 LEU A C 1
ATOM 708 O O . LEU A 1 84 ? -2.007 -5.416 3.792 1.00 84.75 84 LEU A O 1
ATOM 712 N N . TYR A 1 85 ? 0.177 -4.983 3.557 1.00 80.81 85 TYR A N 1
ATOM 713 C CA . TYR A 1 85 ? 0.456 -6.185 2.773 1.00 80.81 85 TYR A CA 1
ATOM 714 C C . TYR A 1 85 ? 0.235 -7.487 3.561 1.00 80.81 85 TYR A C 1
ATOM 716 O O . TYR A 1 85 ? -0.093 -8.514 2.958 1.00 80.81 85 TYR A O 1
ATOM 724 N N . GLU A 1 86 ? 0.416 -7.462 4.881 1.00 72.12 86 GLU A N 1
ATOM 725 C CA . GLU A 1 86 ? 0.094 -8.575 5.772 1.00 72.12 86 GLU A CA 1
ATOM 726 C C . GLU A 1 86 ? -1.405 -8.846 5.797 1.00 72.12 86 GLU A C 1
ATOM 728 O O . GLU A 1 86 ? -1.832 -9.968 5.507 1.00 72.12 86 GLU A O 1
ATOM 733 N N . LEU A 1 87 ? -2.197 -7.807 6.080 1.00 78.69 87 LEU A N 1
ATOM 734 C CA . LEU A 1 87 ? -3.653 -7.886 6.065 1.00 78.69 87 LEU A CA 1
ATOM 735 C C . LEU A 1 87 ? -4.112 -8.452 4.724 1.00 78.69 87 LEU A C 1
ATOM 737 O O . LEU A 1 87 ? -4.898 -9.396 4.683 1.00 78.69 87 LEU A O 1
ATOM 741 N N . MET A 1 88 ? -3.548 -7.931 3.634 1.00 81.00 88 MET A N 1
ATOM 742 C CA . MET A 1 88 ? -3.798 -8.393 2.274 1.00 81.00 88 MET A CA 1
ATOM 743 C C . MET A 1 88 ? -3.515 -9.898 2.120 1.00 81.00 88 MET A C 1
ATOM 745 O O . MET A 1 88 ? -4.335 -10.644 1.599 1.00 81.00 88 MET A O 1
ATOM 749 N N . SER A 1 89 ? -2.396 -10.404 2.636 1.00 75.38 89 SER A N 1
ATOM 750 C CA . SER A 1 89 ? -2.085 -11.837 2.528 1.00 75.38 89 SER A CA 1
ATOM 751 C C . SER A 1 89 ? -3.041 -12.764 3.296 1.00 75.38 89 SER A C 1
ATOM 753 O O . SER A 1 89 ? -3.148 -13.937 2.947 1.00 75.38 89 SER A O 1
ATOM 755 N N . ARG A 1 90 ? -3.729 -12.251 4.323 1.00 75.69 90 ARG A N 1
ATOM 756 C CA . ARG A 1 90 ? -4.581 -13.029 5.241 1.00 75.69 90 ARG A CA 1
ATOM 757 C C . ARG A 1 90 ? -6.068 -12.908 4.949 1.00 75.69 90 ARG A C 1
ATOM 759 O O . ARG A 1 90 ? -6.845 -13.793 5.301 1.00 75.69 90 ARG A O 1
ATOM 766 N N . LYS A 1 91 ? -6.487 -11.783 4.378 1.00 79.19 91 LYS A N 1
ATOM 767 C CA . LYS A 1 91 ? -7.895 -11.422 4.212 1.00 79.19 91 LYS A CA 1
ATOM 768 C C . LYS A 1 91 ? -8.294 -11.532 2.746 1.00 79.19 91 LYS A C 1
ATOM 770 O O . LYS A 1 91 ? -7.550 -11.162 1.843 1.00 79.19 91 LYS A O 1
ATOM 775 N N . LYS A 1 92 ? -9.506 -12.034 2.499 1.00 81.62 92 LYS A N 1
ATOM 776 C CA . LYS A 1 92 ? -10.041 -12.179 1.135 1.00 81.62 92 LYS A CA 1
ATOM 777 C C . LYS A 1 92 ? -10.374 -10.819 0.501 1.00 81.62 92 LYS A C 1
ATOM 779 O O . LYS A 1 92 ? -10.147 -10.646 -0.701 1.00 81.62 92 LYS A O 1
ATOM 784 N N . SER A 1 93 ? -10.852 -9.867 1.307 1.00 90.06 93 SER A N 1
ATOM 785 C CA . SER A 1 93 ? -11.200 -8.499 0.908 1.00 90.06 93 SER A CA 1
ATOM 786 C C . SER A 1 93 ? -10.702 -7.458 1.915 1.00 90.06 93 SER A C 1
ATOM 788 O O . SER A 1 93 ? -10.762 -7.666 3.130 1.00 90.06 93 SER A O 1
ATOM 790 N N . ILE A 1 94 ? -10.199 -6.340 1.388 1.00 94.25 94 ILE A N 1
ATOM 791 C CA . ILE A 1 94 ? -9.762 -5.164 2.149 1.00 94.25 94 ILE A CA 1
ATOM 792 C C . ILE A 1 94 ? -10.298 -3.907 1.487 1.00 94.25 94 ILE A C 1
ATOM 794 O O . ILE A 1 94 ? -10.209 -3.761 0.266 1.00 94.25 94 ILE A O 1
ATOM 798 N N . THR A 1 95 ? -10.768 -2.968 2.302 1.00 96.25 95 THR A N 1
ATOM 799 C CA . THR A 1 95 ? -11.228 -1.655 1.853 1.00 96.25 95 THR A CA 1
ATOM 800 C C . THR A 1 95 ? -10.412 -0.552 2.506 1.00 96.25 95 THR A C 1
ATOM 802 O O . THR A 1 95 ? -10.417 -0.399 3.726 1.00 96.25 95 THR A O 1
ATOM 805 N N . LEU A 1 96 ? -9.721 0.238 1.684 1.00 96.56 96 LEU A N 1
ATOM 806 C CA . LEU A 1 96 ? -9.020 1.441 2.117 1.00 96.56 96 LEU A CA 1
ATOM 807 C C . LEU A 1 96 ? -10.024 2.585 2.278 1.00 96.56 96 LEU A C 1
ATOM 809 O O . LEU A 1 96 ? -10.679 2.996 1.316 1.00 96.56 96 LEU A O 1
ATOM 813 N N . LEU A 1 97 ? -10.128 3.106 3.494 1.00 96.69 97 LEU A N 1
ATOM 814 C CA . LEU A 1 97 ? -11.028 4.191 3.849 1.00 96.69 97 LEU A CA 1
ATOM 815 C C . LEU A 1 97 ? -10.319 5.542 3.782 1.00 96.69 97 LEU A C 1
ATOM 817 O O . LEU A 1 97 ? -9.219 5.707 4.313 1.00 96.69 97 LEU A O 1
ATOM 821 N N . PHE A 1 98 ? -10.992 6.514 3.172 1.00 95.19 98 PHE A N 1
ATOM 822 C CA . PHE A 1 98 ? -10.553 7.908 3.077 1.00 95.19 98 PHE A CA 1
ATOM 823 C C . PHE A 1 98 ? -11.721 8.868 3.362 1.00 95.19 98 PHE A C 1
ATOM 825 O O . PHE A 1 98 ? -12.888 8.518 3.191 1.00 95.19 98 PHE A O 1
ATOM 832 N N . ALA A 1 99 ? -11.437 10.092 3.800 1.00 93.06 99 ALA A N 1
ATOM 833 C CA . ALA A 1 99 ? -12.442 11.095 4.162 1.00 93.06 99 ALA A CA 1
ATOM 834 C C . ALA A 1 99 ? -12.680 12.141 3.065 1.00 93.06 99 ALA A C 1
ATOM 836 O O . ALA A 1 99 ? -13.716 12.812 3.083 1.00 93.06 99 ALA A O 1
ATOM 837 N N . SER A 1 100 ? -11.749 12.280 2.111 1.00 88.81 100 SER A N 1
ATOM 838 C CA . SER A 1 100 ? -11.848 13.239 1.002 1.00 88.81 100 SER A CA 1
ATOM 839 C C . SER A 1 100 ? -13.184 13.130 0.260 1.00 88.81 100 SER A C 1
ATOM 841 O O . SER A 1 100 ? -13.710 12.039 0.041 1.00 88.81 100 SER A O 1
ATOM 843 N N . THR A 1 101 ? -13.728 14.274 -0.155 1.00 86.62 101 THR A N 1
ATOM 844 C CA . THR A 1 101 ? -14.921 14.346 -1.010 1.00 86.62 101 THR A CA 1
ATOM 845 C C . THR A 1 101 ? -14.610 14.025 -2.470 1.00 86.62 101 THR A C 1
ATOM 847 O O . THR A 1 101 ? -15.514 13.666 -3.216 1.00 86.62 101 THR A O 1
ATOM 850 N N . ASN A 1 102 ? -13.341 14.113 -2.885 1.00 87.19 102 ASN A N 1
ATOM 851 C CA . ASN A 1 102 ? -12.925 13.739 -4.232 1.00 87.19 102 ASN A CA 1
ATOM 852 C C . ASN A 1 102 ? -12.744 12.217 -4.326 1.00 87.19 102 ASN A C 1
ATOM 854 O O . ASN A 1 102 ? -11.787 11.667 -3.776 1.00 87.19 102 ASN A O 1
ATOM 858 N N . LEU A 1 103 ? -13.653 11.551 -5.036 1.00 86.38 103 LEU A N 1
ATOM 859 C CA . LEU A 1 103 ? -13.681 10.093 -5.181 1.00 86.38 103 LEU A CA 1
ATOM 860 C C . LEU A 1 103 ? -12.612 9.547 -6.134 1.00 86.38 103 LEU A C 1
ATOM 862 O O . LEU A 1 103 ? -12.181 8.411 -5.969 1.00 86.38 103 LEU A O 1
ATOM 866 N N . GLU A 1 104 ? -12.148 10.347 -7.093 1.00 82.00 104 GLU A N 1
ATOM 867 C CA . GLU A 1 104 ? -11.232 9.889 -8.144 1.00 82.00 104 GLU A CA 1
ATOM 868 C C . GLU A 1 104 ? -9.759 10.171 -7.828 1.00 82.00 104 GLU A C 1
ATOM 870 O O . GLU A 1 104 ? -8.867 9.400 -8.194 1.00 82.00 104 GLU A O 1
ATOM 875 N N . ARG A 1 105 ? -9.483 11.300 -7.166 1.00 86.88 105 ARG A N 1
ATOM 876 C CA . ARG A 1 105 ? -8.130 11.800 -6.883 1.00 86.88 105 ARG A CA 1
ATOM 877 C C . ARG A 1 105 ? -7.975 12.075 -5.393 1.00 86.88 105 ARG A C 1
ATOM 879 O O . ARG A 1 105 ? -8.098 13.206 -4.926 1.00 86.88 105 ARG A O 1
ATOM 886 N N . ASN A 1 106 ? -7.701 11.012 -4.646 1.00 91.38 106 ASN A N 1
ATOM 887 C CA . ASN A 1 106 ? -7.415 11.046 -3.212 1.00 91.38 106 ASN A CA 1
ATOM 888 C C . ASN A 1 106 ? -6.293 10.058 -2.845 1.00 91.38 106 ASN A C 1
ATOM 890 O O . ASN A 1 106 ? -5.888 9.217 -3.651 1.00 91.38 106 ASN A O 1
ATOM 894 N N . ASN A 1 107 ? -5.792 10.156 -1.616 1.00 90.56 107 ASN A N 1
ATOM 895 C CA . ASN A 1 107 ? -4.744 9.289 -1.077 1.00 90.56 107 ASN A CA 1
ATOM 896 C C . ASN A 1 107 ? -5.124 7.803 -1.091 1.00 90.56 107 ASN A C 1
ATOM 898 O O . ASN A 1 107 ? -4.285 6.995 -1.470 1.00 90.56 107 ASN A O 1
ATOM 902 N N . GLY A 1 108 ? -6.369 7.435 -0.769 1.00 92.81 108 GLY A N 1
ATOM 903 C CA . GLY A 1 108 ? -6.836 6.046 -0.831 1.00 92.81 108 GLY A CA 1
ATOM 904 C C . GLY A 1 108 ? -6.734 5.458 -2.241 1.00 92.81 108 GLY A C 1
ATOM 905 O O . GLY A 1 108 ? -6.168 4.381 -2.428 1.00 92.81 108 GLY A O 1
ATOM 906 N N . VAL A 1 109 ? -7.188 6.199 -3.256 1.00 90.56 109 VAL A N 1
ATOM 907 C CA . VAL A 1 109 ? -7.068 5.811 -4.672 1.00 90.56 109 VAL A CA 1
ATOM 908 C C . VAL A 1 109 ? -5.609 5.762 -5.116 1.00 90.56 109 VAL A C 1
ATOM 910 O O . VAL A 1 109 ? -5.213 4.823 -5.809 1.00 90.56 109 VAL A O 1
ATOM 913 N N . ALA A 1 110 ? -4.793 6.749 -4.731 1.00 89.00 110 ALA A N 1
ATOM 914 C CA . ALA A 1 110 ? -3.366 6.751 -5.045 1.00 89.00 110 ALA A CA 1
ATOM 915 C C . ALA A 1 110 ? -2.660 5.533 -4.439 1.00 89.00 110 ALA A C 1
ATOM 917 O O . ALA A 1 110 ? -1.924 4.852 -5.147 1.00 89.00 110 ALA A O 1
ATOM 918 N N . LEU A 1 111 ? -2.924 5.236 -3.166 1.00 90.62 111 LEU A N 1
ATOM 919 C CA . LEU A 1 111 ? -2.344 4.115 -2.441 1.00 90.62 111 LEU A CA 1
ATOM 920 C C . LEU A 1 111 ? -2.794 2.779 -3.035 1.00 90.62 111 LEU A C 1
ATOM 922 O O . LEU A 1 111 ? -1.940 1.950 -3.329 1.00 90.62 111 LEU A O 1
ATOM 926 N N . LYS A 1 112 ? -4.094 2.599 -3.313 1.00 90.31 112 LYS A N 1
ATOM 927 C CA . LYS A 1 112 ? -4.611 1.424 -4.036 1.00 90.31 112 LYS A CA 1
ATOM 928 C C . LYS A 1 112 ? -3.871 1.231 -5.356 1.00 90.31 112 LYS A C 1
ATOM 930 O O . LYS A 1 112 ? -3.321 0.163 -5.589 1.00 90.31 112 LYS A O 1
ATOM 935 N N . LYS A 1 113 ? -3.768 2.283 -6.178 1.00 83.88 113 LYS A N 1
ATOM 936 C CA . LYS A 1 113 ? -3.048 2.227 -7.460 1.00 83.88 113 LYS A CA 1
ATOM 937 C C . LYS A 1 113 ? -1.558 1.933 -7.307 1.00 83.88 113 LYS A C 1
ATOM 939 O O . LYS A 1 113 ? -0.998 1.339 -8.210 1.00 83.88 113 LYS A O 1
ATOM 944 N N . MET A 1 114 ? -0.911 2.350 -6.221 1.00 78.81 114 MET A N 1
ATOM 945 C CA . MET A 1 114 ? 0.496 2.020 -5.944 1.00 78.81 114 MET A CA 1
ATOM 946 C C . MET A 1 114 ? 0.672 0.594 -5.412 1.00 78.81 114 MET A C 1
ATOM 948 O O . MET A 1 114 ? 1.731 0.007 -5.569 1.00 78.81 114 MET A O 1
ATOM 952 N N . VAL A 1 115 ? -0.329 0.050 -4.727 1.00 79.69 115 VAL A N 1
ATOM 953 C CA . VAL A 1 115 ? -0.283 -1.306 -4.168 1.00 79.69 115 VAL A CA 1
ATOM 954 C C . VAL A 1 115 ? -0.663 -2.347 -5.227 1.00 79.69 115 VAL A C 1
ATOM 956 O O . VAL A 1 115 ? -0.045 -3.404 -5.291 1.00 79.69 115 VAL A O 1
ATOM 959 N N . GLU A 1 116 ? -1.652 -2.045 -6.070 1.00 74.50 116 GLU A N 1
ATOM 960 C CA . GLU A 1 116 ? -2.072 -2.884 -7.203 1.00 74.50 116 GLU A CA 1
ATOM 961 C C . GLU A 1 116 ? -1.174 -2.695 -8.421 1.00 74.50 116 GLU A C 1
ATOM 963 O O . GLU A 1 116 ? -0.733 -3.659 -9.043 1.00 74.50 116 GLU A O 1
ATOM 968 N N . GLY A 1 117 ? -0.891 -1.440 -8.765 1.00 59.31 117 GLY A N 1
ATOM 969 C CA . GLY A 1 117 ? 0.103 -1.089 -9.760 1.00 59.31 117 GLY A CA 1
ATOM 970 C C . GLY A 1 117 ? 1.453 -1.221 -9.101 1.00 59.31 117 GLY A C 1
ATOM 971 O O . GLY A 1 117 ? 1.933 -0.245 -8.535 1.00 59.31 117 GLY A O 1
ATOM 972 N N . ALA A 1 118 ? 1.965 -2.453 -9.129 1.00 48.94 118 ALA A N 1
ATOM 973 C CA . ALA A 1 118 ? 3.345 -2.849 -8.935 1.00 48.94 118 ALA A CA 1
ATOM 974 C C . ALA A 1 118 ? 4.187 -1.692 -8.359 1.00 48.94 118 ALA A C 1
ATOM 976 O O . ALA A 1 118 ? 4.602 -0.781 -9.081 1.00 48.94 118 ALA A O 1
ATOM 977 N N . ARG A 1 119 ? 4.430 -1.704 -7.048 1.00 53.72 119 ARG A N 1
ATOM 978 C CA . ARG A 1 119 ? 5.439 -0.845 -6.431 1.00 53.72 119 ARG A CA 1
ATOM 979 C C . ARG A 1 119 ? 6.642 -1.684 -6.063 1.00 53.72 119 ARG A C 1
ATOM 981 O O . ARG A 1 119 ? 6.478 -2.748 -5.469 1.00 53.72 119 ARG A O 1
ATOM 988 N N . LYS A 1 120 ? 7.828 -1.148 -6.366 1.00 54.59 120 LYS A N 1
ATOM 989 C CA . LYS A 1 120 ? 9.123 -1.686 -5.957 1.00 54.59 120 LYS A CA 1
ATOM 990 C C . LYS A 1 120 ? 9.074 -2.125 -4.486 1.00 54.59 120 LYS A C 1
ATOM 992 O O . LYS A 1 120 ? 8.886 -1.274 -3.610 1.00 54.59 120 LYS A O 1
ATOM 997 N N . PRO A 1 121 ? 9.175 -3.430 -4.208 1.00 57.25 121 PRO A N 1
ATOM 998 C CA . PRO A 1 121 ? 9.223 -3.942 -2.852 1.00 57.25 121 PRO A CA 1
ATOM 999 C C . PRO A 1 121 ? 10.457 -3.382 -2.134 1.00 57.25 121 PRO A C 1
ATOM 1001 O O . PRO A 1 121 ? 11.511 -3.246 -2.763 1.00 57.25 121 PRO A O 1
ATOM 1004 N N . PRO A 1 122 ? 10.350 -3.061 -0.832 1.00 56.78 122 PRO A N 1
ATOM 1005 C CA . PRO A 1 122 ? 11.463 -2.502 -0.074 1.00 56.78 122 PRO A CA 1
ATOM 1006 C C . PRO A 1 122 ? 12.649 -3.470 -0.060 1.00 56.78 122 PRO A C 1
ATOM 1008 O O . PRO A 1 122 ? 12.498 -4.692 -0.081 1.00 56.78 122 PRO A O 1
ATOM 1011 N N . THR A 1 123 ? 13.861 -2.940 -0.040 1.00 55.97 123 THR A N 1
ATOM 1012 C CA . THR A 1 123 ? 15.073 -3.748 0.055 1.00 55.97 123 THR A CA 1
ATOM 1013 C C . THR A 1 123 ? 15.224 -4.382 1.437 1.00 55.97 123 THR A C 1
ATOM 1015 O O . THR A 1 123 ? 14.691 -3.882 2.428 1.00 55.97 123 THR A O 1
ATOM 1018 N N . GLY A 1 124 ? 15.973 -5.487 1.531 1.00 51.06 124 GLY A N 1
ATOM 1019 C CA . GLY A 1 124 ? 16.308 -6.090 2.828 1.00 51.06 124 GLY A CA 1
ATOM 1020 C C . GLY A 1 124 ? 17.005 -5.093 3.764 1.00 51.06 124 GLY A C 1
ATOM 1021 O O . GLY A 1 124 ? 16.707 -5.060 4.954 1.00 51.06 124 GLY A O 1
ATOM 1022 N N . ALA A 1 125 ? 17.844 -4.212 3.210 1.00 51.94 125 ALA A N 1
ATOM 1023 C CA . ALA A 1 125 ? 18.486 -3.117 3.933 1.00 51.94 125 ALA A CA 1
ATOM 1024 C C . ALA A 1 125 ? 17.490 -2.043 4.412 1.00 51.94 125 ALA A C 1
ATOM 1026 O O . ALA A 1 125 ? 17.605 -1.559 5.538 1.00 51.94 125 ALA A O 1
ATOM 1027 N N . GLU A 1 126 ? 16.489 -1.689 3.599 1.00 53.91 126 GLU A N 1
ATOM 1028 C CA . GLU A 1 126 ? 15.418 -0.763 4.000 1.00 53.91 126 GLU A CA 1
ATOM 1029 C C . GLU A 1 126 ? 14.542 -1.357 5.110 1.00 53.91 126 GLU A C 1
ATOM 1031 O O . GLU A 1 126 ? 14.224 -0.659 6.071 1.00 53.91 126 GLU A O 1
ATOM 1036 N N . LEU A 1 127 ? 14.221 -2.653 5.040 1.00 55.09 127 LEU A N 1
ATOM 1037 C CA . LEU A 1 127 ? 13.512 -3.350 6.117 1.00 55.09 127 LEU A CA 1
ATOM 1038 C C . LEU A 1 127 ? 14.346 -3.427 7.404 1.00 55.09 127 LEU A C 1
ATOM 1040 O O . LEU A 1 127 ? 13.815 -3.200 8.490 1.00 55.09 127 LEU A O 1
ATOM 1044 N N . ALA A 1 128 ? 15.648 -3.701 7.292 1.00 51.03 128 ALA A N 1
ATOM 1045 C CA . ALA A 1 128 ? 16.553 -3.794 8.435 1.00 51.03 128 ALA A CA 1
ATOM 1046 C C . ALA A 1 128 ? 16.753 -2.440 9.132 1.00 51.03 128 ALA A C 1
ATOM 1048 O O . ALA A 1 128 ? 16.680 -2.375 10.354 1.00 51.03 128 ALA A O 1
ATOM 1049 N N . ARG A 1 129 ? 16.928 -1.347 8.374 1.00 53.97 129 ARG A N 1
ATOM 1050 C CA . ARG A 1 129 ? 16.989 0.023 8.922 1.00 53.97 129 ARG A CA 1
ATOM 1051 C C . ARG A 1 129 ? 15.661 0.464 9.528 1.00 53.97 129 ARG A C 1
ATOM 1053 O O . ARG A 1 129 ? 15.641 1.234 10.484 1.00 53.97 129 ARG A O 1
ATOM 1060 N N . ALA A 1 130 ? 14.547 -0.010 8.971 1.00 51.25 130 ALA A N 1
ATOM 1061 C CA . ALA A 1 130 ? 13.229 0.275 9.510 1.00 51.25 130 ALA A CA 1
ATOM 1062 C C . ALA A 1 130 ? 12.958 -0.473 10.819 1.00 51.25 130 ALA A C 1
ATOM 1064 O O . ALA A 1 130 ? 12.083 -0.042 11.564 1.00 51.25 130 ALA A O 1
ATOM 1065 N N . ALA A 1 131 ? 13.679 -1.538 11.157 1.00 45.66 131 ALA A N 1
ATOM 1066 C CA . ALA A 1 131 ? 13.507 -2.210 12.434 1.00 45.66 131 ALA A CA 1
ATOM 1067 C C . ALA A 1 131 ? 14.513 -1.704 13.472 1.00 45.66 131 ALA A C 1
ATOM 1069 O O . ALA A 1 131 ? 15.709 -1.644 13.217 1.00 45.66 131 ALA A O 1
ATOM 1070 N N . ARG A 1 132 ? 14.028 -1.360 14.673 1.00 54.09 132 ARG A N 1
ATOM 1071 C CA . ARG A 1 132 ? 14.854 -0.814 15.768 1.00 54.09 132 ARG A CA 1
ATOM 1072 C C . ARG A 1 132 ? 16.079 -1.691 16.099 1.00 54.09 132 ARG A C 1
ATOM 1074 O O . ARG A 1 132 ? 17.102 -1.149 16.497 1.00 54.09 132 ARG A O 1
ATOM 1081 N N . SER A 1 133 ? 15.990 -3.014 15.896 1.00 52.78 133 SER A N 1
ATOM 1082 C CA . SER A 1 133 ? 17.138 -3.926 15.776 1.00 52.78 133 SER A CA 1
ATOM 1083 C C . SER A 1 133 ? 16.788 -5.178 14.937 1.00 52.78 133 SER A C 1
ATOM 1085 O O . SER A 1 133 ? 15.613 -5.569 14.898 1.00 52.78 133 SER A O 1
ATOM 1087 N N . PRO A 1 134 ? 17.772 -5.864 14.310 1.00 51.84 134 PRO A N 1
ATOM 1088 C CA . PRO A 1 134 ? 17.548 -7.081 13.509 1.00 51.84 134 PRO A CA 1
ATOM 1089 C C . PRO A 1 134 ? 16.891 -8.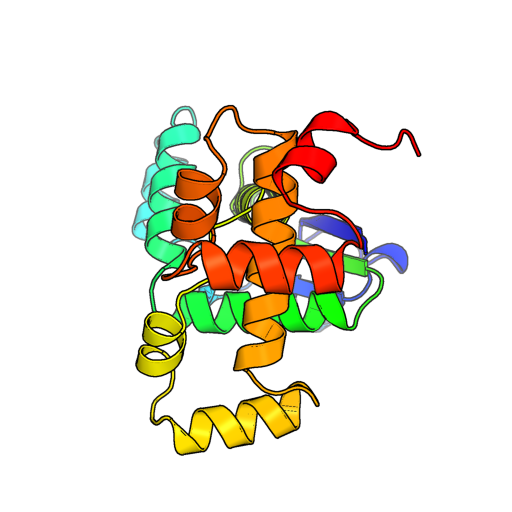236 14.287 1.00 51.84 134 PRO A C 1
ATOM 1091 O O . PRO A 1 134 ? 16.180 -9.065 13.716 1.00 51.84 134 PRO A O 1
ATOM 1094 N N . SER A 1 135 ? 17.108 -8.280 15.603 1.00 45.88 135 SER A N 1
ATOM 1095 C CA . SER A 1 135 ? 16.658 -9.366 16.479 1.00 45.88 135 SER A CA 1
ATOM 1096 C C . SER A 1 135 ? 15.206 -9.195 16.943 1.00 45.88 135 SER A C 1
ATOM 1098 O O . SER A 1 135 ? 14.467 -10.179 16.977 1.00 45.88 135 SER A O 1
ATOM 1100 N N . SER A 1 136 ? 14.760 -7.961 17.231 1.00 50.66 136 SER A N 1
ATOM 1101 C CA . SER A 1 136 ? 13.331 -7.663 17.470 1.00 50.66 136 SER A CA 1
ATOM 1102 C C . SER A 1 136 ? 12.531 -7.823 16.179 1.00 50.66 136 SER A C 1
ATOM 1104 O O . SER A 1 136 ? 11.475 -8.444 16.195 1.00 50.66 136 SER A O 1
ATOM 1106 N N . PHE A 1 137 ? 13.091 -7.398 15.040 1.00 50.62 137 PHE A N 1
ATOM 1107 C CA . PHE A 1 137 ? 12.478 -7.573 13.724 1.00 50.62 137 PHE A CA 1
ATOM 1108 C C . PHE A 1 137 ? 12.120 -9.026 13.425 1.00 50.62 137 PHE A C 1
ATOM 1110 O O . PHE A 1 137 ? 10.983 -9.327 13.086 1.00 50.62 137 PHE A O 1
ATOM 1117 N N . LYS A 1 138 ? 13.085 -9.941 13.562 1.00 53.19 138 LYS A N 1
ATOM 1118 C CA . LYS A 1 138 ? 12.877 -11.358 13.257 1.00 53.19 138 LYS A CA 1
ATOM 1119 C C . LYS A 1 138 ? 11.829 -11.978 14.182 1.00 53.19 138 LYS A C 1
ATOM 1121 O O . LYS A 1 138 ? 10.990 -12.737 13.706 1.00 53.19 138 LYS A O 1
ATOM 1126 N N . ARG A 1 139 ? 11.852 -11.620 15.471 1.00 54.25 139 ARG A N 1
ATOM 1127 C CA . ARG A 1 139 ? 10.930 -12.140 16.489 1.00 54.25 139 ARG A CA 1
ATOM 1128 C C . ARG A 1 139 ? 9.503 -11.633 16.279 1.00 54.25 139 ARG A C 1
ATOM 1130 O O . ARG A 1 139 ? 8.588 -12.447 16.193 1.00 54.25 139 ARG A O 1
ATOM 1137 N N . ASP A 1 140 ? 9.323 -10.326 16.105 1.00 51.78 140 ASP A N 1
ATOM 1138 C CA . ASP A 1 140 ? 8.008 -9.703 15.900 1.00 51.78 140 ASP A CA 1
ATOM 1139 C C . ASP A 1 140 ? 7.410 -10.108 14.544 1.00 51.78 140 ASP A C 1
ATOM 1141 O O . ASP A 1 140 ? 6.209 -10.368 14.435 1.00 51.78 140 ASP A O 1
ATOM 1145 N N . PHE A 1 141 ? 8.258 -10.253 13.519 1.00 50.00 141 PHE A N 1
ATOM 1146 C CA . PHE A 1 141 ? 7.854 -10.703 12.190 1.00 50.00 141 PHE A CA 1
ATOM 1147 C C . PHE A 1 141 ? 7.491 -12.194 12.166 1.00 50.00 141 PHE A C 1
ATOM 1149 O O . PHE A 1 141 ? 6.458 -12.554 11.621 1.00 50.00 141 PHE A O 1
ATOM 1156 N N . GLN A 1 142 ? 8.271 -13.089 12.779 1.00 52.12 142 GLN A N 1
ATOM 1157 C CA . GLN A 1 142 ? 7.900 -14.513 12.829 1.00 52.12 142 GLN A CA 1
ATOM 1158 C C . GLN A 1 142 ? 6.636 -14.749 13.665 1.00 52.12 142 GLN A C 1
ATOM 1160 O O . GLN A 1 142 ? 5.796 -15.557 13.272 1.00 52.12 142 GLN A O 1
ATOM 1165 N N . THR A 1 143 ? 6.468 -13.999 14.759 1.00 52.22 143 THR A N 1
ATOM 1166 C CA . THR A 1 143 ? 5.270 -14.063 15.612 1.00 52.22 143 THR A CA 1
ATOM 1167 C C . THR A 1 143 ? 4.035 -13.564 14.867 1.00 52.22 143 THR A C 1
ATOM 1169 O O . THR A 1 143 ? 2.985 -14.202 14.915 1.00 52.22 143 THR A O 1
ATOM 1172 N N . SER A 1 144 ? 4.163 -12.458 14.126 1.00 43.81 144 SER A N 1
ATOM 1173 C CA . SER A 1 144 ? 3.024 -11.864 13.425 1.00 43.81 144 SER A CA 1
ATOM 1174 C C . SER A 1 144 ? 2.724 -12.555 12.103 1.00 43.81 144 SER A C 1
ATOM 1176 O O . SER A 1 144 ? 1.553 -12.703 11.810 1.00 43.81 144 SER A O 1
ATOM 1178 N N . PHE A 1 145 ? 3.709 -13.046 11.338 1.00 45.25 145 PHE A N 1
ATOM 1179 C CA . PHE 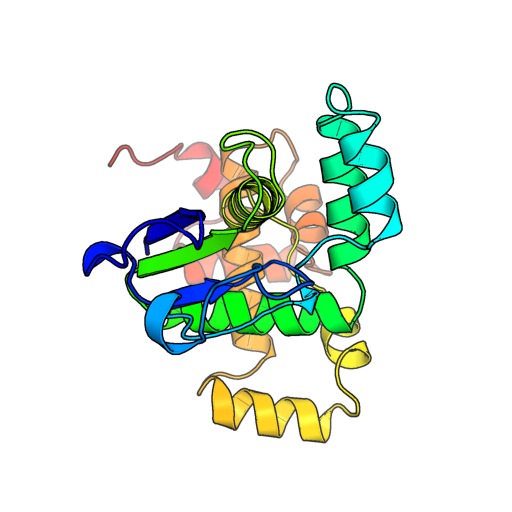A 1 145 ? 3.537 -13.487 9.943 1.00 45.25 145 PHE A CA 1
ATOM 1180 C C . PHE A 1 145 ? 3.606 -15.009 9.725 1.00 45.25 145 PHE A C 1
ATOM 1182 O O . PHE A 1 145 ? 3.312 -15.448 8.615 1.00 45.25 145 PHE A O 1
ATOM 1189 N N . GLN A 1 146 ? 4.001 -15.812 10.730 1.00 53.75 146 GLN A N 1
ATOM 1190 C CA . GLN A 1 146 ? 4.288 -17.263 10.608 1.00 53.75 146 GLN A CA 1
ATOM 1191 C C . GLN A 1 146 ? 5.237 -17.641 9.444 1.00 53.75 146 GLN A C 1
ATOM 1193 O O . GLN A 1 146 ? 5.383 -18.803 9.077 1.00 53.75 146 GLN A O 1
ATOM 1198 N N . GLU A 1 147 ? 5.915 -16.656 8.861 1.00 55.72 147 GLU A N 1
ATOM 1199 C CA . GLU A 1 147 ? 6.826 -16.777 7.731 1.00 55.72 147 GLU A CA 1
ATOM 1200 C C . GLU A 1 147 ? 8.051 -15.905 8.032 1.00 55.72 147 GLU A C 1
ATOM 1202 O O . GLU A 1 147 ? 7.952 -14.881 8.707 1.00 55.72 147 GLU A O 1
ATOM 1207 N N . ALA A 1 148 ? 9.236 -16.308 7.571 1.00 63.88 148 ALA A N 1
ATOM 1208 C CA . ALA A 1 148 ? 10.440 -15.509 7.771 1.00 63.88 148 ALA A CA 1
ATOM 1209 C C . ALA A 1 148 ? 10.396 -14.223 6.912 1.00 63.88 148 ALA A C 1
ATOM 1211 O O . ALA A 1 148 ? 9.996 -14.295 5.745 1.00 63.88 148 ALA A O 1
ATOM 1212 N N . PRO A 1 149 ? 10.887 -13.070 7.415 1.00 55.34 149 PRO A N 1
ATOM 1213 C CA . PRO A 1 149 ? 10.862 -11.796 6.684 1.00 55.34 149 PRO A CA 1
ATOM 1214 C C . PRO A 1 149 ? 11.484 -11.857 5.292 1.00 55.34 149 PRO A C 1
ATOM 1216 O O . PRO A 1 149 ? 10.959 -11.268 4.348 1.00 55.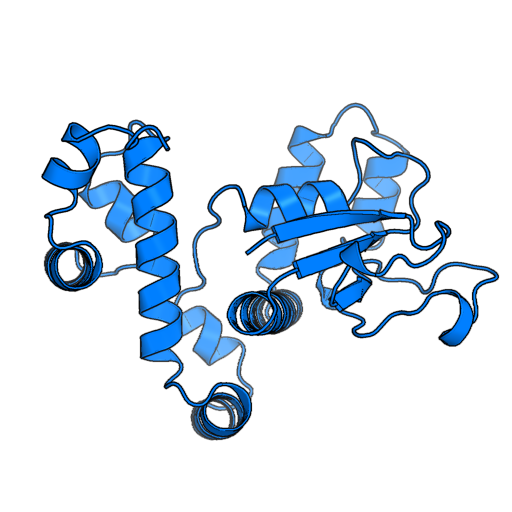34 149 PRO A O 1
ATOM 1219 N N . GLY A 1 150 ? 12.568 -12.622 5.144 1.00 59.75 150 GLY A N 1
ATOM 1220 C CA . GLY A 1 150 ? 13.218 -12.832 3.853 1.00 59.75 150 GLY A CA 1
ATOM 1221 C C . GLY A 1 150 ? 12.324 -13.555 2.844 1.00 59.75 150 GLY A C 1
ATOM 1222 O O . GLY A 1 150 ? 12.261 -13.144 1.689 1.00 59.75 150 GLY A O 1
ATOM 1223 N N . LYS A 1 151 ? 11.577 -14.579 3.277 1.00 69.69 151 LYS A N 1
ATOM 1224 C CA . LYS A 1 151 ? 10.697 -15.370 2.403 1.00 69.69 151 LYS A CA 1
ATOM 1225 C C . LYS A 1 151 ? 9.483 -14.558 1.946 1.00 69.69 151 LYS A C 1
ATOM 1227 O O . LYS A 1 151 ? 9.138 -14.559 0.765 1.00 69.69 151 LYS A O 1
ATOM 1232 N N . TRP A 1 152 ? 8.899 -13.783 2.859 1.00 71.69 152 TRP A N 1
ATOM 1233 C CA . TRP A 1 152 ? 7.820 -12.857 2.529 1.00 71.69 152 TRP A CA 1
ATOM 1234 C C . TRP A 1 152 ? 8.273 -11.771 1.545 1.00 71.69 152 TRP A C 1
ATOM 1236 O O . TRP A 1 152 ? 7.587 -11.509 0.553 1.00 71.69 152 TRP A O 1
ATOM 1246 N N . LEU A 1 153 ? 9.444 -11.168 1.787 1.00 68.50 153 LEU A N 1
ATOM 1247 C CA . LEU A 1 153 ? 9.969 -10.128 0.909 1.00 68.50 153 LEU A CA 1
ATOM 1248 C C . LEU A 1 153 ? 10.273 -10.693 -0.479 1.00 68.50 153 LEU A C 1
ATOM 1250 O O . LEU A 1 153 ? 9.869 -10.099 -1.476 1.00 68.50 153 LEU A O 1
ATOM 1254 N N . LEU A 1 154 ? 10.924 -11.856 -0.543 1.00 74.62 154 LEU A N 1
ATOM 1255 C CA . LEU A 1 154 ? 11.217 -12.559 -1.789 1.00 74.62 154 LEU A CA 1
ATOM 1256 C C . LEU A 1 154 ? 9.949 -12.757 -2.624 1.00 74.62 154 LEU A C 1
ATOM 1258 O O . LEU A 1 154 ? 9.915 -12.386 -3.794 1.00 74.62 154 LEU A O 1
ATOM 1262 N N . ARG A 1 155 ? 8.872 -13.241 -1.998 1.00 80.12 155 ARG A N 1
ATOM 1263 C CA . ARG A 1 155 ? 7.567 -13.391 -2.647 1.00 80.12 155 ARG A CA 1
ATOM 1264 C C . ARG A 1 155 ? 7.056 -12.075 -3.240 1.00 80.12 155 ARG A C 1
ATOM 1266 O O . ARG A 1 155 ? 6.662 -12.054 -4.401 1.00 80.12 155 ARG A O 1
ATOM 1273 N N . LYS A 1 156 ? 7.087 -10.976 -2.480 1.00 77.88 156 LYS A N 1
ATOM 1274 C CA . LYS A 1 156 ? 6.624 -9.667 -2.974 1.00 77.88 156 LYS A CA 1
ATOM 1275 C C . LYS A 1 156 ? 7.472 -9.138 -4.129 1.00 77.88 156 LYS A C 1
ATOM 1277 O O . LYS A 1 156 ? 6.914 -8.573 -5.066 1.00 77.88 156 LYS A O 1
ATOM 1282 N N . ARG A 1 157 ? 8.790 -9.358 -4.092 1.00 82.69 157 ARG A N 1
ATOM 1283 C CA . ARG A 1 157 ? 9.703 -9.029 -5.200 1.00 82.69 157 ARG A CA 1
ATOM 1284 C C . ARG A 1 157 ? 9.374 -9.794 -6.467 1.00 82.69 157 ARG A C 1
ATOM 1286 O O . ARG A 1 157 ? 9.329 -9.198 -7.539 1.00 82.69 157 ARG A O 1
ATOM 1293 N N . LEU A 1 158 ? 9.070 -11.078 -6.331 1.00 83.38 158 LEU A N 1
ATOM 1294 C CA . LEU A 1 158 ? 8.673 -11.914 -7.454 1.00 83.38 158 LEU A CA 1
ATOM 1295 C C . LEU A 1 158 ? 7.322 -11.487 -8.044 1.00 83.38 158 LEU A C 1
ATOM 1297 O O . LEU A 1 158 ? 7.226 -11.315 -9.257 1.00 83.38 158 LEU A O 1
ATOM 1301 N N . ASP A 1 159 ? 6.317 -11.208 -7.210 1.00 81.06 159 ASP A N 1
ATOM 1302 C CA . ASP A 1 159 ? 5.007 -10.726 -7.676 1.00 81.06 159 ASP A CA 1
ATOM 1303 C C . ASP A 1 159 ? 5.124 -9.379 -8.417 1.00 81.06 159 ASP A C 1
ATOM 1305 O O . ASP A 1 159 ? 4.527 -9.186 -9.477 1.00 81.06 159 ASP A O 1
ATOM 1309 N N . TYR A 1 160 ? 5.946 -8.460 -7.897 1.00 79.88 160 TYR A N 1
ATOM 1310 C CA . TYR A 1 160 ? 6.227 -7.175 -8.540 1.00 79.88 160 TYR A CA 1
ATOM 1311 C C . TYR A 1 160 ? 6.951 -7.342 -9.885 1.00 79.88 160 TYR A C 1
ATOM 1313 O O . TYR A 1 160 ? 6.537 -6.754 -10.886 1.00 79.88 160 TYR A O 1
ATOM 1321 N N . SER A 1 161 ? 7.979 -8.195 -9.939 1.00 85.25 161 SER A N 1
ATOM 1322 C CA . SER A 1 161 ? 8.687 -8.485 -11.189 1.00 85.25 161 SER A CA 1
ATOM 1323 C C . SER A 1 161 ? 7.779 -9.105 -12.250 1.00 85.25 161 SER A C 1
ATOM 1325 O O . SER A 1 161 ? 7.885 -8.752 -13.420 1.00 85.25 161 SER A O 1
ATOM 1327 N N . ALA A 1 162 ? 6.839 -9.970 -11.855 1.00 84.69 162 ALA A N 1
ATOM 1328 C CA . ALA A 1 162 ? 5.877 -10.585 -12.764 1.00 84.69 162 ALA A CA 1
ATOM 1329 C C . ALA A 1 162 ? 4.945 -9.540 -13.395 1.00 84.69 162 ALA A C 1
ATOM 1331 O O . ALA A 1 162 ? 4.697 -9.566 -14.603 1.00 84.69 162 ALA A O 1
ATOM 1332 N N . ALA A 1 163 ? 4.486 -8.568 -12.600 1.00 80.56 163 ALA A N 1
ATOM 1333 C CA . ALA A 1 163 ? 3.722 -7.436 -13.110 1.00 80.56 163 ALA A CA 1
ATOM 1334 C C . ALA A 1 163 ? 4.548 -6.583 -14.091 1.00 80.56 163 ALA A C 1
ATOM 1336 O O . ALA A 1 163 ? 4.050 -6.240 -15.166 1.00 80.56 163 ALA A O 1
ATOM 1337 N N . LEU A 1 164 ? 5.817 -6.285 -13.780 1.00 82.38 164 LEU A N 1
ATOM 1338 C CA . LEU A 1 164 ? 6.704 -5.542 -14.686 1.00 82.38 164 LEU A CA 1
ATOM 1339 C C . LEU A 1 164 ? 7.009 -6.304 -15.980 1.00 82.38 164 LEU A C 1
ATOM 1341 O O . LEU A 1 164 ? 7.068 -5.687 -17.044 1.00 82.38 164 LEU A O 1
ATOM 1345 N N . LEU A 1 165 ? 7.169 -7.628 -15.926 1.00 87.75 165 LEU A N 1
ATOM 1346 C CA . LEU A 1 165 ? 7.420 -8.451 -17.112 1.00 87.75 165 LEU A CA 1
ATOM 1347 C C . LEU A 1 165 ? 6.277 -8.364 -18.126 1.00 87.75 165 LEU A C 1
ATOM 1349 O O . LEU A 1 165 ? 6.554 -8.388 -19.325 1.00 87.75 165 LEU A O 1
ATOM 1353 N N . ARG A 1 166 ? 5.035 -8.215 -17.642 1.00 82.56 166 ARG A N 1
ATOM 1354 C CA . ARG A 1 166 ? 3.812 -8.116 -18.455 1.00 82.56 166 ARG A CA 1
ATOM 1355 C C . ARG A 1 166 ? 3.464 -6.697 -18.898 1.00 82.56 166 ARG A C 1
ATOM 1357 O O . ARG A 1 166 ? 2.862 -6.524 -19.949 1.00 82.56 166 ARG A O 1
ATOM 1364 N N . THR A 1 167 ? 3.794 -5.689 -18.092 1.00 79.00 167 THR A N 1
ATOM 1365 C CA . THR A 1 167 ? 3.320 -4.305 -18.305 1.00 79.00 167 THR A CA 1
ATOM 1366 C C . THR A 1 167 ? 4.396 -3.346 -18.805 1.00 79.00 167 THR A C 1
ATOM 1368 O O . THR A 1 167 ? 4.066 -2.291 -19.345 1.00 79.00 167 THR A O 1
ATOM 1371 N N . SER A 1 168 ? 5.677 -3.684 -18.638 1.00 80.38 168 SER A N 1
ATOM 1372 C CA . SER A 1 168 ? 6.801 -2.806 -18.971 1.00 80.38 168 SER A CA 1
ATOM 1373 C C . SER A 1 168 ? 7.641 -3.343 -20.131 1.00 80.38 168 SER A C 1
ATOM 1375 O O . SER A 1 168 ? 7.728 -4.550 -20.360 1.00 80.38 168 SER A O 1
ATOM 1377 N N . LYS A 1 169 ? 8.325 -2.425 -20.824 1.00 83.75 169 LYS A N 1
ATOM 1378 C CA . LYS A 1 169 ? 9.310 -2.734 -21.875 1.00 83.75 169 LYS A CA 1
ATOM 1379 C C . LYS A 1 169 ? 10.728 -2.981 -21.335 1.00 83.75 169 LYS A C 1
ATOM 1381 O O . LYS A 1 169 ? 11.633 -3.213 -22.127 1.00 83.75 169 LYS A O 1
ATOM 1386 N N . MET A 1 170 ? 10.927 -2.915 -20.016 1.00 84.19 170 MET A N 1
ATOM 1387 C CA . MET A 1 170 ? 12.240 -3.088 -19.377 1.00 84.19 170 MET A CA 1
ATOM 1388 C C . MET A 1 170 ? 12.803 -4.481 -19.667 1.00 84.19 170 MET A C 1
ATOM 1390 O O . MET A 1 170 ? 12.044 -5.445 -19.772 1.00 84.19 170 MET A O 1
ATOM 1394 N N . ASN A 1 171 ? 14.116 -4.634 -19.786 1.00 90.38 171 ASN A N 1
ATOM 1395 C CA . ASN A 1 171 ? 14.724 -5.956 -19.937 1.00 90.38 171 ASN A CA 1
ATOM 1396 C C . ASN A 1 171 ? 14.715 -6.738 -18.601 1.00 90.38 171 ASN A C 1
ATOM 1398 O O . ASN A 1 171 ? 14.386 -6.204 -17.542 1.00 90.38 171 ASN A O 1
ATOM 1402 N N . VAL A 1 172 ? 15.025 -8.037 -18.647 1.00 87.75 172 VAL A N 1
ATOM 1403 C CA . VAL A 1 172 ? 14.955 -8.923 -17.465 1.00 87.75 172 VAL A CA 1
ATOM 1404 C C . VAL A 1 172 ? 15.908 -8.462 -16.353 1.00 87.75 172 VAL A C 1
ATOM 1406 O O . VAL A 1 172 ? 15.546 -8.507 -15.179 1.00 87.75 172 VAL A O 1
ATOM 1409 N N . THR A 1 173 ? 17.089 -7.966 -16.722 1.00 88.44 173 THR A N 1
ATOM 1410 C CA . THR A 1 173 ? 18.096 -7.434 -15.797 1.00 88.44 173 THR A CA 1
ATOM 1411 C C . THR A 1 173 ? 17.588 -6.186 -15.076 1.00 88.44 173 THR A C 1
ATOM 1413 O O . THR A 1 173 ? 17.623 -6.121 -13.849 1.00 88.44 173 THR A O 1
ATOM 1416 N N . GLU A 1 174 ? 17.042 -5.223 -15.818 1.00 83.25 174 GLU A N 1
ATOM 1417 C CA . GLU A 1 174 ? 16.432 -4.011 -15.262 1.00 83.25 174 GLU A CA 1
ATOM 1418 C C . GLU A 1 174 ? 15.281 -4.349 -14.318 1.00 83.25 174 GLU A C 1
ATOM 1420 O O . GLU A 1 174 ? 15.177 -3.771 -13.241 1.00 83.25 174 GLU A O 1
ATOM 1425 N N . ILE A 1 175 ? 14.448 -5.327 -14.679 1.00 85.75 175 ILE A N 1
ATOM 1426 C CA . ILE A 1 175 ? 13.343 -5.776 -13.830 1.00 85.75 175 ILE A CA 1
ATOM 1427 C C . ILE A 1 175 ? 13.851 -6.426 -12.549 1.00 85.75 175 ILE A C 1
ATOM 1429 O O . ILE A 1 175 ? 13.260 -6.190 -11.497 1.00 85.75 175 ILE A O 1
ATOM 1433 N N . ALA A 1 176 ? 14.926 -7.214 -12.599 1.00 83.38 176 ALA A N 1
ATOM 1434 C CA . ALA A 1 176 ? 15.510 -7.827 -11.410 1.00 83.38 176 ALA A CA 1
ATOM 1435 C C . ALA A 1 176 ? 15.929 -6.751 -10.392 1.00 83.38 176 ALA A C 1
ATOM 1437 O O . ALA A 1 176 ? 15.458 -6.753 -9.249 1.00 83.38 176 ALA A O 1
ATOM 1438 N N . PHE A 1 177 ? 16.724 -5.774 -10.834 1.00 79.50 177 PHE A N 1
ATOM 1439 C CA . PHE A 1 177 ? 17.178 -4.665 -9.990 1.00 79.50 177 PHE A CA 1
ATOM 1440 C C . PHE A 1 177 ? 16.034 -3.750 -9.556 1.00 79.50 177 PHE A C 1
ATOM 1442 O O . PHE A 1 177 ? 15.965 -3.308 -8.402 1.00 79.50 177 PHE A O 1
ATOM 1449 N N . GLU A 1 178 ? 15.085 -3.489 -10.453 1.00 74.25 178 GLU A N 1
ATOM 1450 C CA . GLU A 1 178 ? 13.925 -2.672 -10.132 1.00 74.25 178 GLU A CA 1
ATOM 1451 C C . GLU A 1 178 ? 13.001 -3.371 -9.142 1.00 74.25 178 GLU A C 1
ATOM 1453 O O . GLU A 1 178 ? 12.388 -2.718 -8.308 1.00 74.25 178 GLU A O 1
ATOM 1458 N N . SER A 1 179 ? 12.984 -4.700 -9.137 1.00 79.12 179 SER A N 1
ATOM 1459 C CA . SER A 1 179 ? 12.268 -5.509 -8.151 1.00 79.12 179 SER A CA 1
ATOM 1460 C C . SER A 1 179 ? 13.034 -5.702 -6.845 1.00 79.12 179 SER A C 1
ATOM 1462 O O . SER A 1 179 ? 12.530 -6.354 -5.935 1.00 79.12 179 SER A O 1
ATOM 1464 N N . GLY A 1 180 ? 14.226 -5.115 -6.719 1.00 74.19 180 GLY A N 1
ATOM 1465 C CA . GLY A 1 180 ? 15.033 -5.122 -5.502 1.00 74.19 180 GLY A CA 1
ATOM 1466 C C . GLY A 1 180 ? 15.968 -6.323 -5.361 1.00 74.19 180 GLY A C 1
ATOM 1467 O O . GLY A 1 180 ? 16.514 -6.515 -4.275 1.00 74.19 180 GLY A O 1
ATOM 1468 N N . PHE A 1 181 ? 16.153 -7.139 -6.402 1.00 77.62 181 PHE A N 1
ATOM 1469 C CA . PHE A 1 181 ? 17.204 -8.157 -6.420 1.00 77.62 181 PHE A CA 1
ATOM 1470 C C . PHE A 1 181 ? 18.567 -7.508 -6.673 1.00 77.62 181 PHE A C 1
ATOM 1472 O O . PHE A 1 181 ? 18.672 -6.580 -7.464 1.00 77.62 181 PHE A O 1
ATOM 1479 N N . GLU A 1 182 ? 19.601 -8.003 -5.998 1.00 76.19 182 GLU A N 1
ATOM 1480 C CA . GLU A 1 182 ? 20.994 -7.577 -6.208 1.00 76.19 182 GLU A CA 1
ATOM 1481 C C . GLU A 1 182 ? 21.707 -8.459 -7.241 1.00 76.19 182 GLU A C 1
ATOM 1483 O O . GLU A 1 182 ? 22.710 -8.053 -7.813 1.00 76.19 182 GLU A O 1
ATOM 1488 N N . ASP A 1 183 ? 21.162 -9.651 -7.501 1.00 82.25 183 ASP A N 1
ATOM 1489 C CA . ASP A 1 183 ? 21.718 -10.634 -8.423 1.00 82.25 183 ASP A CA 1
ATOM 1490 C C . ASP A 1 183 ? 20.635 -11.190 -9.361 1.00 82.25 183 ASP A C 1
ATOM 1492 O O . ASP A 1 183 ? 19.566 -11.644 -8.930 1.00 82.25 183 ASP A O 1
ATOM 1496 N N . VAL A 1 184 ? 20.926 -11.154 -10.663 1.00 89.19 184 VAL A N 1
ATOM 1497 C CA . VAL A 1 184 ? 20.006 -11.555 -11.741 1.00 89.19 184 VAL A CA 1
ATOM 1498 C C . VAL A 1 184 ? 19.867 -13.077 -11.817 1.00 89.19 184 VAL A C 1
ATOM 1500 O O . VAL A 1 184 ? 18.793 -13.591 -12.151 1.00 89.19 184 VAL A O 1
ATOM 1503 N N . SER A 1 185 ? 20.925 -13.811 -11.473 1.00 88.62 185 SER A N 1
ATOM 1504 C CA . SER A 1 185 ? 20.927 -15.278 -11.485 1.00 88.62 185 SER A CA 1
ATOM 1505 C C . SER A 1 185 ? 20.023 -15.827 -10.381 1.00 88.62 185 SER A C 1
ATOM 1507 O O . SER A 1 185 ? 19.162 -16.675 -10.630 1.00 88.62 185 SER A O 1
ATOM 1509 N N . HIS A 1 186 ? 20.135 -15.269 -9.176 1.00 86.31 186 HIS A N 1
ATOM 1510 C CA . HIS A 1 186 ? 19.267 -15.541 -8.040 1.00 86.31 186 HIS A CA 1
ATOM 1511 C C . HIS A 1 186 ? 17.816 -15.186 -8.357 1.00 86.31 186 HIS A C 1
ATOM 1513 O O . HIS A 1 186 ? 16.937 -16.016 -8.125 1.00 86.31 186 HIS A O 1
ATOM 1519 N N . PHE A 1 187 ? 17.572 -14.004 -8.935 1.00 90.00 187 PHE A N 1
ATOM 1520 C CA . PHE A 1 187 ? 16.246 -13.607 -9.408 1.00 90.00 187 PHE A CA 1
ATOM 1521 C C . PHE A 1 187 ? 15.649 -14.644 -10.364 1.00 90.00 187 PHE A C 1
ATOM 1523 O O . PHE A 1 187 ? 14.536 -15.114 -10.147 1.00 90.00 187 PHE A O 1
ATOM 1530 N N . SER A 1 188 ? 16.392 -15.040 -11.396 1.00 91.62 188 SER A N 1
ATOM 1531 C CA . SER A 1 188 ? 15.893 -15.973 -12.410 1.00 91.62 188 SER A CA 1
ATOM 1532 C C . SER A 1 188 ? 15.580 -17.348 -11.817 1.00 91.62 188 SER A C 1
ATOM 1534 O O . SER A 1 188 ? 14.551 -17.938 -12.151 1.00 91.62 188 SER A O 1
ATOM 1536 N N . ARG A 1 189 ? 16.424 -17.831 -10.893 1.00 90.81 189 ARG A N 1
ATOM 1537 C CA . ARG A 1 189 ? 16.220 -19.100 -10.182 1.00 90.81 189 ARG A CA 1
ATOM 1538 C C . ARG A 1 189 ? 14.946 -19.076 -9.340 1.00 90.81 189 ARG A C 1
ATOM 1540 O O . ARG A 1 189 ? 14.064 -19.901 -9.552 1.00 90.81 189 ARG A O 1
ATOM 1547 N N . VAL A 1 190 ? 14.818 -18.110 -8.429 1.00 90.25 190 VAL A N 1
ATOM 1548 C CA . VAL A 1 190 ? 13.663 -18.039 -7.513 1.00 90.25 190 VAL A CA 1
ATOM 1549 C C . VAL A 1 190 ? 12.366 -17.638 -8.219 1.00 90.25 190 VAL A C 1
ATOM 1551 O O . VAL A 1 190 ? 11.282 -17.978 -7.753 1.00 90.25 190 VAL A O 1
ATOM 1554 N N . PHE A 1 191 ? 12.452 -16.951 -9.363 1.00 92.00 191 PHE A N 1
ATOM 1555 C CA . PHE A 1 191 ? 11.295 -16.683 -10.215 1.00 92.00 191 PHE A CA 1
ATOM 1556 C C . PHE A 1 191 ? 10.782 -17.966 -10.867 1.00 92.00 191 PHE A C 1
ATOM 1558 O O . PHE A 1 191 ? 9.587 -18.247 -10.779 1.00 92.00 191 PHE A O 1
ATOM 1565 N N . LYS A 1 192 ? 11.680 -18.775 -11.446 1.00 90.94 192 LYS A N 1
ATOM 1566 C CA . LYS A 1 192 ? 11.325 -20.081 -12.012 1.00 90.94 192 LYS A CA 1
ATOM 1567 C C . LYS A 1 192 ? 10.747 -21.017 -10.949 1.00 90.94 192 LYS A C 1
ATOM 1569 O O . LYS A 1 192 ? 9.749 -21.664 -11.216 1.00 90.94 192 LYS A O 1
ATOM 1574 N N . GLU A 1 193 ? 11.319 -21.045 -9.746 1.00 90.38 193 GLU A N 1
ATOM 1575 C CA . GLU A 1 193 ? 10.796 -21.847 -8.625 1.00 90.38 193 GLU A CA 1
ATOM 1576 C C . GLU A 1 193 ? 9.368 -21.453 -8.204 1.00 90.38 193 GLU A C 1
ATOM 1578 O O . GLU A 1 193 ? 8.647 -22.276 -7.653 1.00 90.38 193 GLU A O 1
ATOM 1583 N N . ARG A 1 194 ? 8.954 -20.196 -8.423 1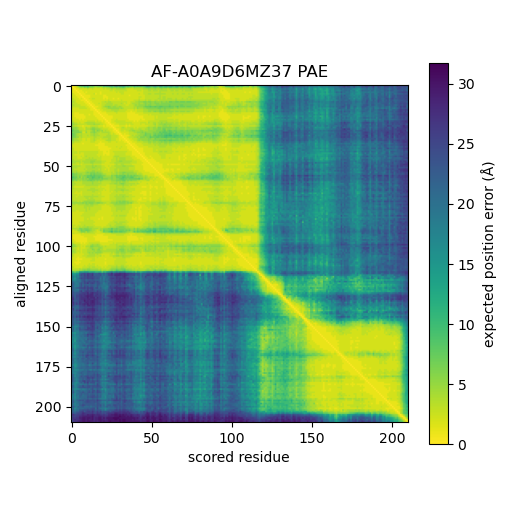.00 87.38 194 ARG A N 1
ATOM 1584 C CA . ARG A 1 194 ? 7.625 -19.700 -8.024 1.00 87.38 194 ARG A CA 1
ATOM 1585 C C . ARG A 1 194 ? 6.573 -19.812 -9.123 1.00 87.38 194 ARG A C 1
ATOM 1587 O O . ARG A 1 194 ? 5.406 -20.010 -8.803 1.00 87.38 194 ARG A O 1
ATOM 1594 N N . PHE A 1 195 ? 6.958 -19.559 -10.370 1.00 86.94 195 PHE A N 1
ATOM 1595 C CA . PHE A 1 195 ? 6.034 -19.447 -11.503 1.00 86.94 195 PHE A CA 1
ATOM 1596 C C . PHE A 1 195 ? 6.172 -20.598 -12.506 1.00 86.94 195 PHE A C 1
ATOM 1598 O O . PHE A 1 195 ? 5.575 -20.526 -13.574 1.00 86.94 195 PHE A O 1
ATOM 1605 N N . ASP A 1 196 ? 7.001 -21.601 -12.204 1.00 88.81 196 ASP A N 1
ATOM 1606 C CA . ASP A 1 196 ? 7.333 -22.770 -13.036 1.00 88.81 196 ASP A CA 1
ATOM 1607 C C . ASP A 1 196 ? 7.945 -22.458 -14.413 1.00 88.81 196 ASP A C 1
ATOM 1609 O O . ASP A 1 196 ? 8.334 -23.358 -15.160 1.00 88.81 196 ASP A O 1
ATOM 1613 N N . VAL A 1 197 ? 8.131 -21.177 -14.740 1.00 90.94 197 VAL A N 1
ATOM 1614 C CA . VAL A 1 197 ? 8.734 -20.712 -15.989 1.00 90.94 197 VAL A CA 1
ATOM 1615 C C . VAL A 1 197 ? 9.778 -19.614 -15.744 1.00 90.94 197 VAL A C 1
ATOM 1617 O O . VAL A 1 197 ? 9.632 -18.803 -14.825 1.00 90.94 197 VAL A O 1
ATOM 1620 N N . PRO A 1 198 ? 10.846 -19.539 -16.563 1.00 91.69 198 PRO A N 1
ATOM 1621 C CA . PRO A 1 198 ? 11.812 -18.445 -16.496 1.00 91.69 198 PRO A CA 1
ATOM 1622 C C . PRO A 1 198 ? 11.181 -17.071 -16.799 1.00 91.69 198 PRO A C 1
ATOM 1624 O O . PRO A 1 198 ? 10.227 -17.002 -17.576 1.00 91.69 198 PRO A O 1
ATOM 1627 N N . PRO A 1 199 ? 11.753 -15.956 -16.297 1.00 90.56 199 PRO A N 1
ATOM 1628 C CA . PRO A 1 199 ? 11.230 -14.600 -16.519 1.00 90.56 199 PRO A CA 1
ATOM 1629 C C . PRO A 1 199 ? 10.966 -14.240 -17.990 1.00 90.56 199 PRO A C 1
ATOM 1631 O O . PRO A 1 199 ? 9.960 -13.610 -18.314 1.00 90.56 199 PRO A O 1
ATOM 1634 N N . MET A 1 200 ? 11.862 -14.645 -18.899 1.00 90.12 200 MET A N 1
ATOM 1635 C CA . MET A 1 200 ? 11.726 -14.356 -20.331 1.00 90.12 200 MET A CA 1
ATOM 1636 C C . MET A 1 200 ? 10.552 -15.127 -20.950 1.00 90.12 200 MET A C 1
ATOM 1638 O O . MET A 1 200 ? 9.743 -14.542 -21.666 1.00 90.12 200 MET A O 1
ATOM 1642 N N . THR A 1 201 ? 10.412 -16.408 -20.609 1.00 88.62 201 THR A N 1
ATOM 1643 C CA . THR A 1 201 ? 9.291 -17.255 -21.034 1.00 88.62 201 THR A CA 1
ATOM 1644 C C . THR A 1 201 ? 7.970 -16.751 -20.452 1.00 88.62 201 THR A C 1
ATOM 1646 O O . THR A 1 201 ? 6.981 -16.656 -21.170 1.00 88.62 201 THR A O 1
ATOM 1649 N N . TYR A 1 202 ? 7.965 -16.323 -19.185 1.00 89.12 202 TYR A N 1
ATOM 1650 C CA . TYR A 1 202 ? 6.802 -15.713 -18.531 1.00 89.12 202 TYR A CA 1
ATOM 1651 C C . TYR A 1 202 ? 6.314 -14.449 -19.249 1.00 89.12 202 TYR A C 1
ATOM 1653 O O . TYR A 1 202 ? 5.114 -14.202 -19.338 1.00 89.12 202 TYR A O 1
ATOM 1661 N N . ARG A 1 203 ? 7.242 -13.642 -19.778 1.00 89.00 203 ARG A N 1
ATOM 1662 C CA . ARG A 1 203 ? 6.914 -12.477 -2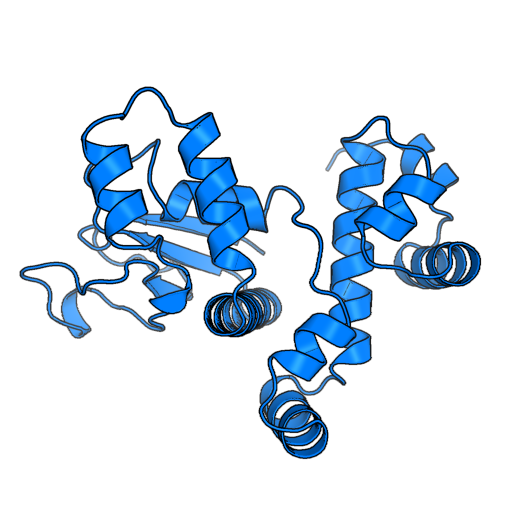0.606 1.00 89.00 203 ARG A CA 1
ATOM 1663 C C . ARG A 1 203 ? 6.333 -12.882 -21.961 1.00 89.00 203 ARG A C 1
ATOM 1665 O O . ARG A 1 203 ? 5.371 -12.265 -22.405 1.00 89.00 203 ARG A O 1
ATOM 1672 N N . GLN A 1 204 ? 6.924 -13.880 -22.616 1.00 83.94 204 GLN A N 1
ATOM 1673 C CA . GLN A 1 204 ? 6.496 -14.347 -23.940 1.00 83.94 204 GLN A CA 1
ATOM 1674 C C . GLN A 1 204 ? 5.123 -15.024 -23.919 1.00 83.94 204 GLN A C 1
ATOM 1676 O O . GLN A 1 204 ? 4.387 -14.910 -24.892 1.00 83.94 204 GLN A O 1
ATOM 1681 N N . ALA A 1 205 ? 4.760 -15.668 -22.808 1.00 77.94 205 ALA A N 1
ATOM 1682 C CA . ALA A 1 205 ? 3.463 -16.318 -22.635 1.00 77.94 205 ALA A CA 1
ATOM 1683 C C . ALA A 1 205 ? 2.267 -15.340 -22.655 1.00 77.94 205 ALA A C 1
ATOM 1685 O O . ALA A 1 205 ? 1.128 -15.782 -22.775 1.00 77.94 205 ALA A O 1
ATOM 1686 N N . GLY A 1 206 ? 2.502 -14.022 -22.561 1.00 60.28 206 GLY A N 1
ATOM 1687 C CA . GLY A 1 206 ? 1.435 -13.022 -22.486 1.00 60.28 206 GLY A CA 1
ATOM 1688 C C . GLY A 1 206 ? 0.572 -13.174 -21.221 1.00 60.28 206 GLY A C 1
ATOM 1689 O O . GLY A 1 206 ? 0.834 -14.029 -20.370 1.00 60.28 206 GLY A O 1
ATOM 1690 N N . PRO A 1 207 ? -0.434 -12.310 -21.003 1.00 49.47 207 PRO A N 1
ATOM 1691 C CA . PRO A 1 207 ? -1.421 -12.573 -19.964 1.00 49.47 207 PRO A CA 1
ATOM 1692 C C . PRO A 1 207 ? -2.191 -13.852 -20.332 1.00 49.47 207 PRO A C 1
ATOM 1694 O O . PRO A 1 207 ? -2.803 -13.896 -21.396 1.00 49.47 207 PRO A O 1
ATOM 1697 N N . CYS A 1 208 ? -2.196 -14.870 -19.457 1.00 40.81 208 CYS A N 1
ATOM 1698 C CA . CYS A 1 208 ? -3.279 -15.856 -19.484 1.00 40.81 208 CYS A CA 1
ATOM 1699 C C . CYS A 1 208 ? -4.580 -15.060 -19.394 1.00 40.81 208 CYS A C 1
ATOM 1701 O O . CYS A 1 208 ? -4.777 -14.316 -18.430 1.00 40.81 208 CYS A O 1
ATOM 1703 N N . ALA A 1 209 ? -5.404 -15.154 -20.430 1.00 32.81 209 ALA A N 1
ATOM 1704 C CA . ALA A 1 209 ? -6.767 -14.676 -20.373 1.00 32.81 209 ALA A CA 1
ATOM 1705 C C . ALA A 1 209 ? -7.526 -15.598 -19.413 1.00 32.81 209 ALA A C 1
ATOM 1707 O O . ALA A 1 209 ? -7.815 -16.738 -19.765 1.00 32.81 209 ALA A O 1
ATOM 1708 N N . GLU A 1 210 ? -7.797 -15.103 -18.209 1.00 31.77 210 GLU A N 1
ATOM 1709 C CA . GLU A 1 210 ? -8.872 -15.569 -17.329 1.00 31.77 210 GLU A CA 1
ATOM 1710 C C . GLU A 1 210 ? -9.604 -14.352 -16.764 1.00 31.77 210 GLU A C 1
ATOM 1712 O O . GLU A 1 210 ? -8.918 -13.404 -16.305 1.00 31.77 210 GLU A O 1
#

Foldseek 3Di:
DAEAEDALQDFDDPQQWAEEEQDLDDAPPDDCVRSVHPYYLPQLHDDPVLVVVCVVVVVPLVVSLVVSLVSCLDLSNLVSVVVVVLCVVVIPHHYYYDNDPDPCRHSRNSVVCCVVVQDQQDAPVSQCVSDPHPVVSQVVCCVSRVDGPVVVLLVSLLVSLLSCLQPHPDDQVCSCVSNHHPDSVVSQVVNCVVVVDGSNVSSVVHDPDD

Secondary structure (DSSP, 8-state):
-EEEEEETTSPP-GGG-EEEE--SSPPTT--HHHHT-SEE-GGGSPPHHHHHHHHH-TT-HHHHHHHHHHHTTSHHHHHHHHHHHHHHHH-SEEEEEE--S-SSSSHHHHHHHHHHS---PPPHHHHHHHSS-HHHHHHHHHHHHSS-HHHHHHHHHHHHHHHHHHH----HHHHHHHTT-S-HHHHHHHHHHHHSS-HHHHHHT-----

pLDDT: mean 79.43, std 14.88, range [31.77, 96.69]

Radius of gyration: 18.22 Å; Cα contacts (8 Å, |Δi|>4): 261; chains: 1; bounding box: 44×47×41 Å

Solvent-accessible surface area (backbone atoms only — not comparable to full-atom values): 11845 Å² total; per-residue (Å²): 119,49,80,47,68,46,53,43,87,53,81,86,53,86,80,40,53,53,26,30,32,37,41,68,62,82,59,84,96,55,54,68,73,77,44,56,57,77,41,76,39,35,53,60,25,66,52,72,64,61,49,54,51,41,71,76,40,69,85,49,51,71,58,49,52,55,53,45,58,56,57,47,65,39,53,62,17,41,53,38,48,49,54,52,55,48,51,54,75,76,37,66,30,33,19,33,22,27,73,67,87,52,84,82,76,38,67,39,50,53,48,50,49,43,68,70,48,59,48,68,40,78,38,74,66,56,53,45,71,49,28,100,39,70,69,59,41,52,51,56,37,35,71,73,62,80,43,55,67,67,60,55,49,51,52,49,20,46,55,29,32,54,49,43,48,73,76,44,89,68,54,72,64,57,38,29,49,56,22,49,40,93,47,58,68,61,43,43,52,58,36,21,76,72,67,79,37,44,63,70,56,53,36,71,65,50,80,79,90,124

Mean predicted aligned error: 12.52 Å

Sequence (210 aa):
MRLSVKRVYEKPAREDGTRVLVDRLWPRGLTKEAAAVDVWLRELAPSNDLRKWFHENRAAWTVFRRQYARELRNPEATRALQQLYELMSRKKSITLLFASTNLERNNGVALKKMVEGARKPPTGAELARAARSPSSFKRDFQTSFQEAPGKWLLRKRLDYSAALLRTSKMNVTEIAFESGFEDVSHFSRVFKERFDVPPMTYRQAGPCAE

Nearest PDB structures (foldseek):
  3oio-assembly1_A  TM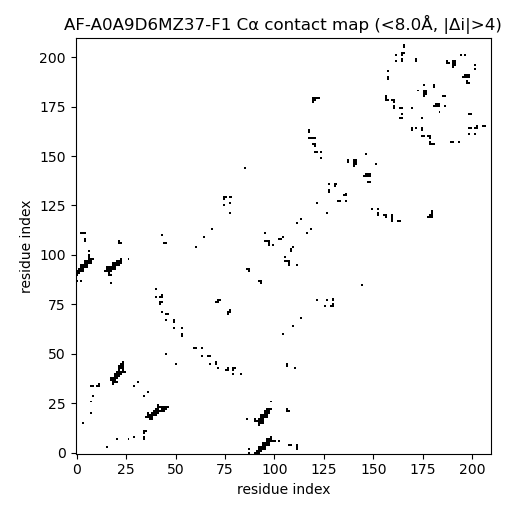=7.239E-01  e=1.745E-04  Chromobacterium violaceum
  1bl0-assembly1_A  TM=7.897E-01  e=7.136E-04  Escherichia coli
  3w6v-assembly1_A  TM=7.717E-01  e=8.450E-04  Streptomyces griseus
  4fe7-assembly1_A-2  TM=5.271E-01  e=5.090E-04  Escherichia coli
  6xiu-assembly1_B-2  TM=6.710E-01  e=9.526E-03  Escherichia coli